Protein AF-A0A6B3UP58-F1 (afdb_monomer_lite)

Sequence (235 aa):
DEAFGLLPDGTLTWRGEAAAKIAGGRMFAPRVRLFGEMGPEPARARGAQRLEAWLAAEAGRRLGALKRLEAALADGGLRGLPRGVAWRLVEAGGVIARREVETDLKALSQTERRALKGLGVRIGAFSVWLPSALKPAARTLAGAFAAVEAPVWHAPHDKLTLLPTPIPSPRALSARGLRAVGGLAVPVEALERLDALLRAAPKQAGGAMLSDQAREELGWSEAEAGAVLRGLGYA

Foldseek 3Di:
DVQWDAFLLQFIGGVNHGFWGFPADAQLQTFIGGPDDDDDPVVVVVVRVVNRNVSNVLSCVQVVLLVLLVVCLVVVVDDDLLSVVSVVCSVLPFKDFCVVSVVSVVPDDPVSVVSCVVSQWDDADTMIGRVSCQDPSNLSSLSNNLCSQVVPDDDDQLDKDFADVVGGDSSSLVSNQFDDFLRITHRPVLVRLQVVQLVVADDDDPGRDRDPVNCVVSVHDPVRVVSRCVRSVHD

pLDDT: mean 91.69, std 7.99, range [46.38, 98.25]

Secondary structure (DSSP, 8-state):
-TTEEE-TTSEEEETTEEEEEEEEEETTEEEEEES---S-HHHHHHHHHHHHHHHHHHHHHHTHHHHHHHHHHHTT-S-HHHHHHHHHHHHTTSEEEGGGGHHHHHH--HHHHHHHHHTT-EE-SSEEE-GGGGSHHHHHHHHHHHHHH-TT----SSS-EEPPSSPPPHHHHHTTTEEEETTEEEEHHHHHHHHHHHHHS--BTTB-PPPHHHHHHHT--HHHHHHHHHHHT--

Structure (mmCIF, N/CA/C/O backbone):
data_AF-A0A6B3UP58-F1
#
_entry.id   AF-A0A6B3UP58-F1
#
loop_
_atom_site.group_PDB
_atom_site.id
_atom_site.type_symbol
_atom_site.label_atom_id
_atom_site.label_alt_id
_atom_site.label_comp_id
_atom_site.label_asym_id
_atom_site.label_entity_id
_atom_site.label_seq_id
_atom_site.pdbx_PDB_ins_code
_atom_site.Cartn_x
_atom_site.Cartn_y
_atom_site.Cartn_z
_atom_site.occupancy
_atom_site.B_iso_or_equiv
_atom_site.auth_seq_id
_atom_site.auth_comp_id
_atom_site.auth_asym_id
_atom_site.auth_atom_id
_atom_site.pdbx_PDB_model_num
ATOM 1 N N . ASP A 1 1 ? 0.788 2.394 -25.260 1.00 65.75 1 ASP A N 1
ATOM 2 C CA . ASP A 1 1 ? 1.619 1.356 -25.887 1.00 65.75 1 ASP A CA 1
ATOM 3 C C . ASP A 1 1 ? 1.153 0.024 -25.322 1.00 65.75 1 ASP A C 1
ATOM 5 O O . ASP A 1 1 ? 1.470 -0.292 -24.181 1.00 65.75 1 ASP A O 1
ATOM 9 N N . GLU A 1 2 ? 0.270 -0.656 -26.054 1.00 78.88 2 GLU A N 1
ATOM 10 C CA . GLU A 1 2 ? -0.347 -1.932 -25.647 1.00 78.88 2 GLU A CA 1
ATOM 11 C C . GLU A 1 2 ? 0.632 -3.109 -25.752 1.00 78.88 2 GLU A C 1
ATOM 13 O O . GLU A 1 2 ? 0.347 -4.203 -25.281 1.00 78.88 2 GLU A O 1
ATOM 18 N N . ALA A 1 3 ? 1.813 -2.885 -26.338 1.00 90.62 3 ALA A N 1
ATOM 19 C CA . ALA A 1 3 ? 2.836 -3.910 -26.459 1.00 90.62 3 ALA A CA 1
ATOM 20 C C . ALA A 1 3 ? 3.537 -4.217 -25.128 1.00 90.62 3 ALA A C 1
ATOM 22 O O . ALA A 1 3 ? 4.180 -5.257 -25.023 1.00 90.62 3 ALA A O 1
ATOM 23 N N . PHE A 1 4 ? 3.470 -3.329 -24.133 1.00 95.44 4 PHE A N 1
ATOM 24 C CA . PHE A 1 4 ? 4.129 -3.543 -22.847 1.00 95.44 4 PHE A CA 1
ATOM 25 C C . PHE A 1 4 ? 3.193 -4.177 -21.820 1.00 95.44 4 PHE A C 1
ATOM 27 O O . PHE A 1 4 ? 2.021 -3.818 -21.718 1.00 95.44 4 PHE A O 1
ATOM 34 N N . GLY A 1 5 ? 3.742 -5.089 -21.022 1.00 95.38 5 GLY A N 1
ATOM 35 C CA . GLY A 1 5 ? 3.044 -5.747 -19.924 1.00 95.38 5 GLY A CA 1
ATOM 36 C C . GLY A 1 5 ? 3.902 -5.817 -18.667 1.00 95.38 5 GLY A C 1
ATOM 37 O O . GLY A 1 5 ? 5.111 -5.584 -18.701 1.00 95.38 5 GLY A O 1
ATOM 38 N N . LEU A 1 6 ? 3.254 -6.118 -17.543 1.00 94.94 6 LEU A N 1
ATOM 39 C CA . LEU A 1 6 ? 3.894 -6.304 -16.245 1.00 94.94 6 LEU A CA 1
ATOM 40 C C . LEU A 1 6 ? 3.321 -7.550 -15.579 1.00 94.94 6 LEU A C 1
ATOM 42 O O . LEU A 1 6 ? 2.107 -7.655 -15.392 1.00 94.94 6 LEU A O 1
ATOM 46 N N . LEU A 1 7 ? 4.209 -8.455 -15.193 1.00 93.12 7 LEU A N 1
ATOM 47 C CA . LEU A 1 7 ? 3.883 -9.662 -14.452 1.00 93.12 7 LEU A CA 1
ATOM 48 C C . LEU A 1 7 ? 3.974 -9.419 -12.933 1.00 93.12 7 LEU A C 1
ATOM 50 O O . LEU A 1 7 ? 4.694 -8.516 -12.491 1.00 93.12 7 LEU A O 1
ATOM 54 N N . PRO A 1 8 ? 3.272 -10.222 -12.107 1.00 89.25 8 PRO A N 1
ATOM 55 C CA . PRO A 1 8 ? 3.253 -10.049 -10.650 1.00 89.25 8 PRO A CA 1
ATOM 56 C C . PRO A 1 8 ? 4.620 -10.150 -9.957 1.00 89.25 8 PRO A C 1
ATOM 58 O O . PRO A 1 8 ? 4.776 -9.641 -8.851 1.00 89.25 8 PRO A O 1
ATOM 61 N N . ASP A 1 9 ? 5.607 -10.791 -10.584 1.00 89.25 9 ASP A N 1
ATOM 62 C CA . ASP A 1 9 ? 6.966 -10.967 -10.055 1.00 89.25 9 ASP A CA 1
ATOM 63 C C . ASP A 1 9 ? 7.909 -9.785 -10.374 1.00 89.25 9 ASP A C 1
ATOM 65 O O . ASP A 1 9 ? 9.111 -9.850 -10.096 1.00 89.25 9 ASP A O 1
ATOM 69 N N . GLY A 1 10 ? 7.386 -8.726 -11.003 1.00 92.94 10 GLY A N 1
ATOM 70 C CA . GLY A 1 10 ? 8.161 -7.564 -11.435 1.00 92.94 10 GLY A CA 1
ATOM 71 C C . GLY A 1 10 ? 8.799 -7.702 -12.819 1.00 92.94 10 GLY A C 1
ATOM 72 O O . GLY A 1 10 ? 9.596 -6.844 -13.200 1.00 92.94 10 GLY A O 1
ATOM 73 N N . THR A 1 11 ? 8.484 -8.749 -13.582 1.00 95.25 11 THR A N 1
ATOM 74 C CA . THR A 1 11 ? 8.955 -8.893 -14.965 1.00 95.25 11 THR A CA 1
ATOM 75 C C . THR A 1 11 ? 8.144 -8.012 -15.917 1.00 95.25 11 THR A C 1
ATOM 77 O O . THR A 1 11 ? 6.915 -8.061 -15.929 1.00 95.25 11 THR A O 1
ATOM 80 N N . LEU A 1 12 ? 8.829 -7.210 -16.735 1.00 96.75 12 LEU A N 1
ATOM 81 C CA . LEU A 1 12 ? 8.231 -6.440 -17.822 1.00 96.75 12 LEU A CA 1
ATOM 82 C C . LEU A 1 12 ? 8.324 -7.216 -19.133 1.00 96.75 12 LEU A C 1
ATOM 84 O O . LEU A 1 12 ? 9.385 -7.744 -19.481 1.00 96.75 12 LEU A O 1
ATOM 88 N N . THR A 1 13 ? 7.229 -7.223 -19.884 1.00 97.19 13 THR A N 1
ATOM 89 C CA . THR A 1 13 ? 7.138 -7.892 -21.182 1.00 97.19 13 THR A CA 1
ATOM 90 C C . THR A 1 13 ? 7.012 -6.889 -22.318 1.00 97.19 13 THR A C 1
ATOM 92 O O . THR A 1 13 ? 6.398 -5.835 -22.152 1.00 97.19 13 THR A O 1
ATOM 95 N N . TRP A 1 14 ? 7.523 -7.236 -23.495 1.00 95.69 14 TRP A N 1
ATOM 96 C CA . TRP A 1 14 ? 7.283 -6.529 -24.747 1.00 95.69 14 TRP A CA 1
ATOM 97 C C . TRP A 1 14 ? 6.759 -7.515 -25.791 1.00 95.69 14 TRP A C 1
ATOM 99 O O . TRP A 1 14 ? 7.416 -8.501 -26.100 1.00 95.69 14 TRP A O 1
ATOM 109 N N . ARG A 1 15 ? 5.556 -7.260 -26.315 1.00 95.06 15 ARG A N 1
ATOM 110 C CA . ARG A 1 15 ? 4.818 -8.158 -27.221 1.00 95.06 15 ARG A CA 1
ATOM 111 C C . ARG A 1 15 ? 4.668 -9.581 -26.661 1.00 95.06 15 ARG A C 1
ATOM 113 O O . ARG A 1 15 ? 4.752 -10.549 -27.401 1.00 95.06 15 ARG A O 1
ATOM 120 N N . GLY A 1 16 ? 4.457 -9.686 -25.349 1.00 94.38 16 GLY A N 1
ATOM 121 C CA . GLY A 1 16 ? 4.329 -10.960 -24.631 1.00 94.38 16 GLY A CA 1
ATOM 122 C C . GLY A 1 16 ? 5.654 -11.580 -24.178 1.00 94.38 16 GLY A C 1
ATOM 123 O O . GLY A 1 16 ? 5.645 -12.383 -23.253 1.00 94.38 16 GLY A O 1
ATOM 124 N N . GLU A 1 17 ? 6.788 -11.152 -24.733 1.00 95.38 17 GLU A N 1
ATOM 125 C CA . GLU A 1 17 ? 8.102 -11.705 -24.399 1.00 95.38 17 GLU A CA 1
ATOM 126 C C . GLU A 1 17 ? 8.751 -10.979 -23.223 1.00 95.38 17 GLU A C 1
ATOM 128 O O . GLU A 1 17 ? 8.673 -9.753 -23.109 1.00 95.38 17 GLU A O 1
ATOM 133 N N . ALA A 1 18 ? 9.427 -11.724 -22.350 1.00 96.56 18 ALA A N 1
ATOM 134 C CA . ALA A 1 18 ? 10.151 -11.167 -21.214 1.00 96.56 18 ALA A CA 1
ATOM 135 C C . ALA A 1 18 ? 11.284 -10.243 -21.700 1.00 96.56 18 ALA A C 1
ATOM 137 O O . ALA A 1 18 ? 12.209 -10.684 -22.378 1.00 96.56 18 ALA A O 1
ATOM 138 N N . ALA A 1 19 ? 11.232 -8.959 -21.335 1.00 96.19 19 ALA A N 1
ATOM 139 C CA . ALA A 1 19 ? 12.164 -7.942 -21.834 1.00 96.19 19 ALA A CA 1
ATOM 140 C C . ALA A 1 19 ? 13.056 -7.345 -20.736 1.00 96.19 19 ALA A C 1
ATOM 142 O O . ALA A 1 19 ? 14.206 -6.983 -20.991 1.00 96.19 19 ALA A O 1
ATOM 143 N N . ALA A 1 20 ? 12.538 -7.221 -19.513 1.00 96.75 20 ALA A N 1
ATOM 144 C CA . ALA A 1 20 ? 13.271 -6.668 -18.379 1.00 96.75 20 ALA A CA 1
ATOM 145 C C . ALA A 1 20 ? 12.684 -7.122 -17.043 1.00 96.75 20 ALA A C 1
ATOM 147 O O . ALA A 1 20 ? 11.570 -7.635 -16.981 1.00 96.75 20 ALA A O 1
ATOM 148 N N . LYS A 1 21 ? 13.392 -6.830 -15.953 1.00 95.88 21 LYS A N 1
ATOM 149 C CA . LYS A 1 21 ? 12.870 -6.927 -14.587 1.00 95.88 21 LYS A CA 1
ATOM 150 C C . LYS A 1 21 ? 12.990 -5.589 -13.872 1.00 95.88 21 LYS A C 1
ATOM 152 O O . LYS A 1 21 ? 13.954 -4.856 -14.100 1.00 95.88 21 LYS A O 1
ATOM 157 N N . ILE A 1 22 ? 12.042 -5.274 -12.991 1.00 95.56 22 ILE A N 1
ATOM 158 C CA . ILE A 1 22 ? 12.187 -4.143 -12.069 1.00 95.56 22 ILE A CA 1
ATOM 159 C C . ILE A 1 22 ? 13.459 -4.364 -11.240 1.00 95.56 22 ILE A C 1
ATOM 161 O O . ILE A 1 22 ? 13.652 -5.418 -10.638 1.00 95.56 22 ILE A O 1
ATOM 165 N N . ALA A 1 23 ? 14.334 -3.363 -11.236 1.00 93.31 23 ALA A N 1
ATOM 166 C CA . ALA A 1 23 ? 15.609 -3.370 -10.523 1.00 93.31 23 ALA A CA 1
ATOM 167 C C . ALA A 1 23 ? 15.599 -2.455 -9.285 1.00 93.31 23 ALA A C 1
ATOM 169 O O . ALA A 1 23 ? 16.592 -2.378 -8.569 1.00 93.31 23 ALA A O 1
ATOM 170 N N . GLY A 1 24 ? 14.491 -1.749 -9.042 1.00 89.38 24 GLY A N 1
ATOM 171 C CA . GLY A 1 24 ? 14.297 -0.861 -7.899 1.00 89.38 24 GLY A CA 1
ATOM 172 C C . GLY A 1 24 ? 13.753 0.504 -8.314 1.00 89.38 24 GLY A C 1
ATOM 173 O O . GLY A 1 24 ? 13.012 0.631 -9.291 1.00 89.38 24 GLY A O 1
ATOM 174 N N . GLY A 1 25 ? 14.134 1.539 -7.566 1.00 88.44 25 GLY A N 1
ATOM 175 C CA . GLY A 1 25 ? 13.619 2.898 -7.741 1.00 88.44 25 GLY A CA 1
ATOM 176 C C . GLY A 1 25 ? 12.296 3.145 -7.010 1.00 88.44 25 GLY A C 1
ATOM 177 O O . GLY A 1 25 ? 11.780 2.295 -6.283 1.00 88.44 25 GLY A O 1
ATOM 178 N N . ARG A 1 26 ? 11.746 4.351 -7.177 1.00 87.81 26 ARG A N 1
ATOM 179 C CA . ARG A 1 26 ? 10.437 4.717 -6.605 1.00 87.81 26 ARG A CA 1
ATOM 180 C C . ARG A 1 26 ? 9.324 4.299 -7.561 1.00 87.81 26 ARG A C 1
ATOM 182 O O . ARG A 1 26 ? 9.556 4.202 -8.758 1.00 87.81 26 ARG A O 1
ATOM 189 N N . MET A 1 27 ? 8.098 4.135 -7.063 1.00 89.06 27 MET A N 1
ATOM 190 C CA . MET A 1 27 ? 6.963 3.704 -7.898 1.00 89.06 27 MET A CA 1
ATOM 191 C C . MET A 1 27 ? 6.737 4.620 -9.115 1.00 89.06 27 MET A C 1
ATOM 193 O O . MET A 1 27 ? 6.423 4.138 -10.197 1.00 89.06 27 MET A O 1
ATOM 197 N N . PHE A 1 28 ? 6.960 5.930 -8.962 1.00 93.56 28 PHE A N 1
ATOM 198 C CA . PHE A 1 28 ? 6.826 6.922 -10.042 1.00 93.56 28 PHE A CA 1
ATOM 199 C C . PHE A 1 28 ? 8.149 7.299 -10.726 1.00 93.56 28 PHE A C 1
ATOM 201 O O . PHE A 1 28 ? 8.155 8.120 -11.637 1.00 93.56 28 PHE A O 1
ATOM 208 N N . ALA A 1 29 ? 9.262 6.711 -10.290 1.00 94.06 29 ALA A N 1
ATOM 209 C CA . ALA A 1 29 ? 10.579 6.843 -10.907 1.00 94.06 29 ALA A CA 1
ATOM 210 C C . ALA A 1 29 ? 11.293 5.479 -10.837 1.00 94.06 29 ALA A C 1
ATOM 212 O O . ALA A 1 29 ? 12.259 5.325 -10.075 1.00 94.06 29 ALA A O 1
ATOM 213 N N . PRO A 1 30 ? 10.749 4.464 -11.533 1.00 95.50 30 PRO A N 1
ATOM 214 C CA . PRO A 1 30 ? 11.243 3.102 -11.445 1.00 95.50 30 PRO A CA 1
ATOM 215 C C . PRO A 1 30 ? 12.562 2.951 -12.195 1.00 95.50 30 PRO A C 1
ATOM 217 O O . PRO A 1 30 ? 12.883 3.737 -13.085 1.00 95.50 30 PRO A O 1
ATOM 220 N N . ARG A 1 31 ? 13.305 1.903 -11.851 1.00 96.25 31 ARG A N 1
ATOM 221 C CA . ARG A 1 31 ? 14.474 1.453 -12.602 1.00 96.25 31 ARG A CA 1
ATOM 222 C C . ARG A 1 31 ? 14.279 0.022 -13.056 1.00 96.25 31 ARG A C 1
ATOM 224 O O . ARG A 1 31 ? 13.747 -0.800 -12.305 1.00 96.25 31 ARG A O 1
ATOM 231 N N . VAL A 1 32 ? 14.723 -0.282 -14.270 1.00 96.44 32 VAL A N 1
ATOM 232 C CA . VAL A 1 32 ? 14.619 -1.631 -14.841 1.00 96.44 32 VAL A CA 1
ATOM 233 C C . VAL A 1 32 ? 15.983 -2.150 -15.272 1.00 96.44 32 VAL A C 1
ATOM 235 O O . VAL A 1 32 ? 16.871 -1.393 -15.651 1.00 96.44 32 VAL A O 1
ATOM 238 N N . ARG A 1 33 ? 16.136 -3.471 -15.241 1.00 95.44 33 ARG A N 1
ATOM 239 C CA . ARG A 1 33 ? 17.278 -4.184 -15.807 1.00 95.44 33 ARG A CA 1
ATOM 240 C C . ARG A 1 33 ? 16.786 -5.010 -16.986 1.00 95.44 33 ARG A C 1
ATOM 242 O O . ARG A 1 33 ? 15.972 -5.912 -16.793 1.00 95.44 33 ARG A O 1
ATOM 249 N N . LEU A 1 34 ? 17.255 -4.679 -18.188 1.00 96.38 34 LEU A N 1
ATOM 250 C CA . LEU A 1 34 ? 16.956 -5.445 -19.399 1.00 96.38 34 LEU A CA 1
ATOM 251 C C . LEU A 1 34 ? 17.477 -6.878 -19.271 1.00 96.38 34 LEU A C 1
ATOM 253 O O . LEU A 1 34 ? 18.498 -7.122 -18.626 1.00 96.38 34 LEU A O 1
ATOM 257 N N . PHE A 1 35 ? 16.785 -7.816 -19.907 1.00 94.88 35 PHE A N 1
ATOM 258 C CA . PHE A 1 35 ? 17.324 -9.152 -20.113 1.00 94.88 35 PHE A CA 1
ATOM 259 C C . PHE A 1 35 ? 18.249 -9.166 -21.331 1.00 94.88 35 PHE A C 1
ATOM 261 O O . PHE A 1 35 ? 17.971 -8.528 -22.346 1.00 94.88 35 PHE A O 1
ATOM 268 N N . GLY A 1 36 ? 19.347 -9.914 -21.221 1.00 87.94 36 GLY A N 1
ATOM 269 C CA . GLY A 1 36 ? 20.364 -10.019 -22.262 1.00 87.94 36 GLY A CA 1
ATOM 270 C C . GLY A 1 36 ? 21.339 -8.835 -22.316 1.00 87.94 36 GLY A C 1
ATOM 271 O O . GLY A 1 36 ? 21.024 -7.695 -21.966 1.00 87.94 36 GLY A O 1
ATOM 272 N N . GLU A 1 37 ? 22.548 -9.126 -22.794 1.00 85.00 37 GLU A N 1
ATOM 273 C CA . GLU A 1 37 ? 23.649 -8.158 -22.928 1.00 85.00 37 GLU A CA 1
ATOM 274 C C . GLU A 1 37 ? 23.966 -7.798 -24.389 1.00 85.00 37 GLU A C 1
ATOM 276 O O . GLU A 1 37 ? 24.822 -6.961 -24.655 1.00 85.00 37 GLU A O 1
ATOM 281 N N . MET A 1 38 ? 23.268 -8.412 -25.350 1.00 82.56 38 MET A N 1
ATOM 282 C CA . MET A 1 38 ? 23.538 -8.230 -26.776 1.00 82.56 38 MET A CA 1
ATOM 283 C C . MET A 1 38 ? 23.022 -6.886 -27.310 1.00 82.56 38 MET A C 1
ATOM 285 O O . MET A 1 38 ? 21.960 -6.399 -26.917 1.00 82.56 38 MET A O 1
ATOM 289 N N . GLY A 1 39 ? 23.752 -6.335 -28.283 1.00 85.81 39 GLY A N 1
ATOM 290 C CA . GLY A 1 39 ? 23.378 -5.144 -29.047 1.00 85.81 39 GLY A CA 1
ATOM 291 C C . GLY A 1 39 ? 24.099 -3.858 -28.611 1.00 85.81 39 GLY A C 1
ATOM 292 O O . GLY A 1 39 ? 24.694 -3.811 -27.536 1.00 85.81 39 GLY A O 1
ATOM 293 N N . PRO A 1 40 ? 24.058 -2.793 -29.438 1.00 92.88 40 PRO A N 1
ATOM 294 C CA . PRO A 1 40 ? 24.733 -1.534 -29.132 1.00 92.88 40 PRO A CA 1
ATOM 295 C C . PRO A 1 40 ? 24.188 -0.882 -27.858 1.00 92.88 40 PRO A C 1
ATOM 297 O O . PRO A 1 40 ? 22.971 -0.740 -27.696 1.00 92.88 40 PRO A O 1
ATOM 300 N N . GLU A 1 41 ? 25.079 -0.399 -26.994 1.00 92.81 41 GLU A N 1
ATOM 301 C CA . GLU A 1 41 ? 24.726 0.247 -25.723 1.00 92.81 41 GLU A CA 1
ATOM 302 C C . GLU A 1 41 ? 23.688 1.382 -25.867 1.00 92.81 41 GLU A C 1
ATOM 304 O O . GLU A 1 41 ? 22.702 1.373 -25.123 1.00 92.81 41 GLU A O 1
ATOM 309 N N . PRO A 1 42 ? 23.764 2.284 -26.872 1.00 94.31 42 PRO A N 1
ATOM 310 C CA . PRO A 1 42 ? 22.745 3.321 -27.047 1.00 94.31 42 PRO A CA 1
ATOM 311 C C . PRO A 1 42 ? 21.345 2.766 -27.338 1.00 94.31 42 PRO A C 1
ATOM 313 O O . PRO A 1 42 ? 20.342 3.367 -26.954 1.00 94.31 42 PRO A O 1
ATOM 316 N N . ALA A 1 43 ? 21.246 1.627 -28.031 1.00 92.88 43 ALA A N 1
ATOM 317 C CA . ALA A 1 43 ? 19.963 0.991 -28.315 1.00 92.88 43 ALA A CA 1
ATOM 318 C C . ALA A 1 43 ? 19.370 0.357 -27.050 1.00 92.88 43 ALA A C 1
ATOM 320 O O . ALA A 1 43 ? 18.176 0.519 -26.788 1.00 92.88 43 ALA A O 1
ATOM 321 N N . ARG A 1 44 ? 20.214 -0.288 -26.234 1.00 94.06 44 ARG A N 1
ATOM 322 C CA . ARG A 1 44 ? 19.821 -0.851 -24.936 1.00 94.06 44 ARG A CA 1
ATOM 323 C C . ARG A 1 44 ? 19.340 0.241 -23.980 1.00 94.06 44 ARG A C 1
ATOM 325 O O . ARG A 1 44 ? 18.246 0.128 -23.433 1.00 94.06 44 ARG A O 1
ATOM 332 N N . ALA A 1 45 ? 20.080 1.344 -23.859 1.00 94.00 45 ALA A N 1
ATOM 333 C CA . ALA A 1 45 ? 19.691 2.475 -23.017 1.00 94.00 45 ALA A CA 1
ATOM 334 C C . ALA A 1 45 ? 18.309 3.038 -23.399 1.00 94.00 45 ALA A C 1
ATOM 336 O O . ALA A 1 45 ? 17.459 3.243 -22.532 1.00 94.00 45 ALA A O 1
ATOM 337 N N . ARG A 1 46 ? 18.031 3.202 -24.703 1.00 94.50 46 ARG A N 1
ATOM 338 C CA . ARG A 1 46 ? 16.701 3.620 -25.186 1.00 94.50 46 ARG A CA 1
ATOM 339 C C . ARG A 1 46 ? 15.603 2.611 -24.844 1.00 94.50 46 ARG A C 1
ATOM 341 O O . ARG A 1 46 ? 14.493 3.015 -24.506 1.00 94.50 46 ARG A O 1
ATOM 348 N N . GLY A 1 47 ? 15.889 1.312 -24.934 1.00 94.62 47 GLY A N 1
ATOM 349 C CA . GLY A 1 47 ? 14.952 0.252 -24.549 1.00 94.62 47 GLY A CA 1
ATOM 350 C C . GLY A 1 47 ? 14.572 0.322 -23.069 1.00 94.62 47 GLY A C 1
ATOM 351 O O . GLY A 1 47 ? 13.385 0.341 -22.740 1.00 94.62 47 GLY A O 1
ATOM 352 N N . ALA A 1 48 ? 15.570 0.446 -22.189 1.00 95.69 48 ALA A N 1
ATOM 353 C CA . ALA A 1 48 ? 15.357 0.600 -20.751 1.00 95.69 48 ALA A CA 1
ATOM 354 C C . ALA A 1 48 ? 14.541 1.863 -20.429 1.00 95.69 48 ALA A C 1
ATOM 356 O O . ALA A 1 48 ? 13.524 1.772 -19.747 1.00 95.69 48 ALA A O 1
ATOM 357 N N . GLN A 1 49 ? 14.904 3.016 -21.005 1.00 96.56 49 GLN A N 1
ATOM 358 C CA . GLN A 1 49 ? 14.178 4.275 -20.796 1.00 96.56 49 GLN A CA 1
ATOM 359 C C . GLN A 1 49 ? 12.705 4.192 -21.213 1.00 96.56 49 GLN A C 1
ATOM 361 O O . GLN A 1 49 ? 11.836 4.725 -20.526 1.00 96.56 49 GLN A O 1
ATOM 366 N N . ARG A 1 50 ? 12.394 3.506 -22.322 1.00 96.75 50 ARG A N 1
ATOM 367 C CA . ARG A 1 50 ? 11.001 3.304 -22.757 1.00 96.75 50 ARG A CA 1
ATOM 368 C C . ARG A 1 50 ? 10.204 2.468 -21.759 1.00 96.75 50 ARG A C 1
ATOM 370 O O . ARG A 1 50 ? 9.062 2.814 -21.465 1.00 96.75 50 ARG A O 1
ATOM 377 N N . LEU A 1 51 ? 10.800 1.397 -21.239 1.00 97.06 51 LEU A N 1
ATOM 378 C CA . LEU A 1 51 ? 10.179 0.539 -20.229 1.00 97.06 51 LEU A CA 1
ATOM 379 C C . LEU A 1 51 ? 9.974 1.281 -18.902 1.00 97.06 51 LEU A C 1
ATOM 381 O O . LEU A 1 51 ? 8.896 1.194 -18.316 1.00 97.06 51 LEU A O 1
ATOM 385 N N . GLU A 1 52 ? 10.961 2.060 -18.459 1.00 97.62 52 GLU A N 1
ATOM 386 C CA . GLU A 1 52 ? 10.864 2.899 -17.258 1.00 97.62 52 GLU A CA 1
ATOM 387 C C . GLU A 1 52 ? 9.773 3.963 -17.399 1.00 97.62 52 GLU A C 1
ATOM 389 O O . GLU A 1 52 ? 8.937 4.112 -16.506 1.00 97.62 52 GLU A O 1
ATOM 394 N N . ALA A 1 53 ? 9.726 4.661 -18.538 1.00 97.19 53 ALA A N 1
ATOM 395 C CA . ALA A 1 53 ? 8.700 5.659 -18.824 1.00 97.19 53 ALA A CA 1
ATOM 396 C C . ALA A 1 53 ? 7.296 5.038 -18.865 1.00 97.19 53 ALA A C 1
ATOM 398 O O . ALA A 1 53 ? 6.349 5.599 -18.306 1.00 97.19 53 ALA A O 1
ATOM 399 N N . TRP A 1 54 ? 7.154 3.863 -19.485 1.00 97.44 54 TRP A N 1
ATOM 400 C CA . TRP A 1 54 ? 5.890 3.132 -19.496 1.00 97.44 54 TRP A CA 1
ATOM 401 C C . TRP A 1 54 ? 5.458 2.723 -18.083 1.00 97.44 54 TRP A C 1
ATOM 403 O O . TRP A 1 54 ? 4.313 2.977 -17.701 1.00 97.44 54 TRP A O 1
ATOM 413 N N . LEU A 1 55 ? 6.370 2.164 -17.281 1.00 96.88 55 LEU A N 1
ATOM 414 C CA . LEU A 1 55 ? 6.079 1.723 -15.917 1.00 96.88 55 LEU A CA 1
ATOM 415 C C . LEU A 1 55 ? 5.716 2.906 -15.004 1.00 96.88 55 LEU A C 1
ATOM 417 O O . LEU A 1 55 ? 4.759 2.818 -14.235 1.00 96.88 55 LEU A O 1
ATOM 421 N N . ALA A 1 56 ? 6.407 4.042 -15.137 1.00 96.81 56 ALA A N 1
ATOM 422 C CA . ALA A 1 56 ? 6.073 5.275 -14.425 1.00 96.81 56 ALA A CA 1
ATOM 423 C C . ALA A 1 56 ? 4.680 5.806 -14.810 1.00 96.81 56 ALA A C 1
ATOM 425 O O . ALA A 1 56 ? 3.918 6.270 -13.954 1.00 96.81 56 ALA A O 1
ATOM 426 N N . ALA A 1 57 ? 4.315 5.721 -16.093 1.00 96.06 57 ALA A N 1
ATOM 427 C CA . ALA A 1 57 ? 2.989 6.103 -16.567 1.00 96.06 57 ALA A CA 1
ATOM 428 C C . ALA A 1 57 ? 1.898 5.163 -16.024 1.00 96.06 57 ALA A C 1
ATOM 430 O O . ALA A 1 57 ? 0.836 5.636 -15.610 1.00 96.06 57 ALA A O 1
ATOM 431 N N . GLU A 1 58 ? 2.160 3.854 -15.969 1.00 95.88 58 GLU A N 1
ATOM 432 C CA . GLU A 1 58 ? 1.251 2.875 -15.365 1.00 95.88 58 GLU A CA 1
ATOM 433 C C . GLU A 1 58 ? 1.059 3.137 -13.867 1.00 95.88 58 GLU A C 1
ATOM 435 O O . GLU A 1 58 ? -0.074 3.151 -13.381 1.00 95.88 58 GLU A O 1
ATOM 440 N N . ALA A 1 59 ? 2.140 3.455 -13.149 1.00 95.31 59 ALA A N 1
ATOM 441 C CA . ALA A 1 59 ? 2.074 3.894 -11.759 1.00 95.31 59 ALA A CA 1
ATOM 442 C C . ALA A 1 59 ? 1.229 5.146 -11.584 1.00 95.31 59 ALA A C 1
ATOM 444 O O . ALA A 1 59 ? 0.338 5.167 -10.736 1.00 95.31 59 ALA A O 1
ATOM 445 N N . GLY A 1 60 ? 1.420 6.157 -12.430 1.00 95.31 60 GLY A N 1
ATOM 446 C CA . GLY A 1 60 ? 0.597 7.361 -12.395 1.00 95.31 60 GLY A CA 1
ATOM 447 C C . GLY A 1 60 ? -0.898 7.087 -12.586 1.00 95.31 60 GLY A C 1
ATOM 448 O O . GLY A 1 60 ? -1.712 7.715 -11.910 1.00 95.31 60 GLY A O 1
ATOM 449 N N . ARG A 1 61 ? -1.260 6.136 -13.458 1.00 94.62 61 ARG A N 1
ATOM 450 C CA . ARG A 1 61 ? -2.657 5.742 -13.698 1.00 94.62 61 ARG A CA 1
ATOM 451 C C . ARG A 1 61 ? -3.247 4.952 -12.531 1.00 94.62 61 ARG A C 1
ATOM 453 O O . ARG A 1 61 ? -4.324 5.289 -12.044 1.00 94.62 61 ARG A O 1
ATOM 460 N N . ARG A 1 62 ? -2.557 3.902 -12.075 1.00 95.06 62 ARG A N 1
ATOM 461 C CA . ARG A 1 62 ? -3.102 2.951 -11.088 1.00 95.06 62 ARG A CA 1
ATOM 462 C C . ARG A 1 62 ? -2.984 3.435 -9.646 1.00 95.06 62 ARG A C 1
ATOM 464 O O . ARG A 1 62 ? -3.831 3.103 -8.824 1.00 95.06 62 ARG A O 1
ATOM 471 N N . LEU A 1 63 ? -1.979 4.255 -9.341 1.00 94.69 63 LEU A N 1
ATOM 472 C CA . LEU A 1 63 ? -1.685 4.770 -7.998 1.00 94.69 63 LEU A CA 1
ATOM 473 C C . LEU A 1 63 ? -1.980 6.274 -7.890 1.00 94.69 63 LEU A C 1
ATOM 475 O O . LEU A 1 63 ? -1.296 7.011 -7.183 1.00 94.69 63 LEU A O 1
ATOM 479 N N . GLY A 1 64 ? -3.025 6.747 -8.576 1.00 94.44 64 GLY A N 1
ATOM 480 C CA . GLY A 1 64 ? -3.305 8.178 -8.726 1.00 94.44 64 GLY A CA 1
ATOM 481 C C . GLY A 1 64 ? -3.456 8.955 -7.410 1.00 94.44 64 GLY A C 1
ATOM 482 O O . GLY A 1 64 ? -3.018 10.098 -7.324 1.00 94.44 64 GLY A O 1
ATOM 483 N N . ALA A 1 65 ? -4.035 8.366 -6.356 1.00 94.31 65 ALA A N 1
ATOM 484 C CA . ALA A 1 65 ? -4.122 9.046 -5.056 1.00 94.31 65 ALA A CA 1
ATOM 485 C C . ALA A 1 65 ? -2.757 9.182 -4.369 1.00 94.31 65 ALA A C 1
ATOM 487 O O . ALA A 1 65 ? -2.471 10.233 -3.805 1.00 94.31 65 ALA A O 1
ATOM 488 N N . LEU A 1 66 ? -1.901 8.162 -4.478 1.00 94.69 66 LEU A N 1
ATOM 489 C CA . LEU A 1 66 ? -0.533 8.217 -3.965 1.00 94.69 66 LEU A CA 1
ATOM 490 C C . LEU A 1 66 ? 0.274 9.283 -4.720 1.00 94.69 66 LEU A C 1
ATOM 492 O O . LEU A 1 66 ? 0.931 10.105 -4.092 1.00 94.69 66 LEU A O 1
ATOM 496 N N . LYS A 1 67 ? 0.118 9.362 -6.050 1.00 95.19 67 LYS A N 1
ATOM 497 C CA . LYS A 1 67 ? 0.738 10.410 -6.878 1.00 95.19 67 LYS A CA 1
ATOM 498 C C . LYS A 1 67 ? 0.274 11.817 -6.491 1.00 95.19 67 LYS A C 1
ATOM 500 O O . LYS A 1 67 ? 1.088 12.728 -6.399 1.00 95.19 67 LYS A O 1
ATOM 505 N N . ARG A 1 68 ? -1.029 12.008 -6.250 1.00 95.38 68 ARG A N 1
ATOM 506 C CA . ARG A 1 68 ? -1.569 13.296 -5.772 1.00 95.38 68 ARG A CA 1
ATOM 507 C C . ARG A 1 68 ? -1.020 13.669 -4.398 1.00 95.38 68 ARG A C 1
ATOM 509 O O . ARG A 1 68 ? -0.762 14.843 -4.155 1.00 95.38 68 ARG A O 1
ATOM 516 N N . LEU A 1 69 ? -0.842 12.687 -3.516 1.00 95.44 69 LEU A N 1
ATOM 517 C CA . LEU A 1 69 ? -0.263 12.903 -2.196 1.00 95.44 69 LEU A CA 1
ATOM 518 C C . LEU A 1 69 ? 1.214 13.319 -2.300 1.00 95.44 69 LEU A C 1
ATOM 520 O O . LEU A 1 69 ? 1.599 14.301 -1.674 1.00 95.44 69 LEU A O 1
ATOM 524 N N . GLU A 1 70 ? 2.006 12.649 -3.145 1.00 94.69 70 GLU A N 1
ATOM 525 C CA . GLU A 1 70 ? 3.388 13.051 -3.453 1.00 94.69 70 GLU A CA 1
ATOM 526 C C . GLU A 1 70 ? 3.473 14.467 -4.034 1.00 94.69 70 GLU A C 1
ATOM 528 O O . GLU A 1 70 ? 4.296 15.261 -3.583 1.00 94.69 70 GLU A O 1
ATOM 533 N N . ALA A 1 71 ? 2.598 14.816 -4.980 1.00 95.06 71 ALA A N 1
ATOM 534 C CA . ALA A 1 71 ? 2.555 16.161 -5.555 1.00 95.06 71 ALA A CA 1
ATOM 535 C C . ALA A 1 71 ? 2.226 17.224 -4.492 1.00 95.06 71 ALA A C 1
ATOM 537 O O . ALA A 1 71 ? 2.921 18.228 -4.376 1.00 95.06 71 ALA A O 1
ATOM 538 N N . ALA A 1 72 ? 1.235 16.968 -3.630 1.00 95.75 72 ALA A N 1
ATOM 539 C CA . ALA A 1 72 ? 0.887 17.880 -2.539 1.00 95.75 72 ALA A CA 1
ATOM 540 C C . ALA A 1 72 ? 2.033 18.072 -1.523 1.00 95.75 72 ALA A C 1
ATOM 542 O O . ALA A 1 72 ? 2.145 19.135 -0.904 1.00 95.75 72 ALA A O 1
ATOM 543 N N . LEU A 1 73 ? 2.891 17.059 -1.347 1.00 95.56 73 LEU A N 1
ATOM 544 C CA . LEU A 1 73 ? 4.119 17.169 -0.561 1.00 95.56 73 LEU A CA 1
ATOM 545 C C . LEU A 1 73 ? 5.199 17.979 -1.294 1.00 95.56 73 LEU A C 1
ATOM 547 O O . LEU A 1 73 ? 5.874 18.787 -0.655 1.00 95.56 73 LEU A O 1
ATOM 551 N N . ALA A 1 74 ? 5.378 17.785 -2.599 1.00 93.94 74 ALA A N 1
ATOM 552 C CA . ALA A 1 74 ? 6.378 18.509 -3.382 1.00 93.94 74 ALA A CA 1
ATOM 553 C C . ALA A 1 74 ? 6.055 20.010 -3.484 1.00 93.94 74 ALA A C 1
ATOM 555 O O . ALA A 1 74 ? 6.907 20.841 -3.182 1.00 93.94 74 ALA A O 1
ATOM 556 N N . ASP A 1 75 ? 4.799 20.349 -3.777 1.00 94.62 75 ASP A N 1
ATOM 557 C CA . ASP A 1 75 ? 4.374 21.724 -4.076 1.00 94.62 75 ASP A CA 1
ATOM 558 C C . ASP A 1 75 ? 4.013 22.536 -2.816 1.00 94.62 75 ASP A C 1
ATOM 560 O O . ASP A 1 75 ? 3.523 23.662 -2.887 1.00 94.62 75 ASP A O 1
ATOM 564 N N . GLY A 1 76 ? 4.209 21.961 -1.624 1.00 91.19 76 GLY A N 1
ATOM 565 C CA . GLY A 1 76 ? 3.909 22.626 -0.352 1.00 91.19 76 GLY A CA 1
ATOM 566 C C . GLY A 1 76 ? 2.413 22.821 -0.067 1.00 91.19 76 GLY A C 1
ATOM 567 O O . GLY A 1 76 ? 2.064 23.618 0.811 1.00 91.19 76 GLY A O 1
ATOM 568 N N . GLY A 1 77 ? 1.540 22.089 -0.772 1.00 89.94 77 GLY A N 1
ATOM 569 C CA . GLY A 1 77 ? 0.087 22.068 -0.560 1.00 89.94 77 GLY A CA 1
ATOM 570 C C . GLY A 1 77 ? -0.330 21.432 0.772 1.00 89.94 77 GLY A C 1
ATOM 571 O O . GLY A 1 77 ? -1.411 21.716 1.284 1.00 89.94 77 GLY A O 1
ATOM 572 N N . LEU A 1 78 ? 0.547 20.621 1.373 1.00 94.56 78 LEU A N 1
ATOM 573 C CA . LEU A 1 78 ? 0.462 20.204 2.773 1.00 94.56 78 LEU A CA 1
ATOM 574 C C . LEU A 1 78 ? 1.608 20.809 3.588 1.00 94.56 78 LEU A C 1
ATOM 576 O O . LEU A 1 78 ? 2.785 20.701 3.224 1.00 94.56 78 LEU A O 1
ATOM 580 N N . ARG A 1 79 ? 1.256 21.379 4.743 1.00 92.81 79 ARG A N 1
ATOM 581 C CA . ARG A 1 79 ? 2.179 21.973 5.723 1.00 92.81 79 ARG A CA 1
ATOM 582 C C . ARG A 1 79 ? 1.890 21.412 7.116 1.00 92.81 79 ARG A C 1
ATOM 584 O O . ARG A 1 79 ? 0.815 20.863 7.335 1.00 92.81 79 ARG A O 1
ATOM 591 N N . GLY A 1 80 ? 2.848 21.531 8.034 1.00 95.06 80 GLY A N 1
ATOM 592 C CA . GLY A 1 80 ? 2.682 21.101 9.427 1.00 95.06 80 GLY A CA 1
ATOM 593 C C . GLY A 1 80 ? 2.423 19.598 9.590 1.00 95.06 80 GLY A C 1
ATOM 594 O O . GLY A 1 80 ? 3.000 18.773 8.880 1.00 95.06 80 GLY A O 1
ATOM 595 N N . LEU A 1 81 ? 1.539 19.243 10.524 1.00 95.62 81 LEU A N 1
ATOM 596 C CA . LEU A 1 81 ? 1.242 17.853 10.890 1.00 95.62 81 LEU A CA 1
ATOM 597 C C . LEU A 1 81 ? 0.685 17.003 9.727 1.00 95.62 81 LEU A C 1
ATOM 599 O O . LEU A 1 81 ? 1.192 15.896 9.521 1.00 95.62 81 LEU A O 1
ATOM 603 N N . PRO A 1 82 ? -0.274 17.479 8.899 1.00 97.12 82 PRO A N 1
ATOM 604 C CA . PRO A 1 82 ? -0.732 16.740 7.718 1.00 97.12 82 PRO A CA 1
ATOM 605 C C . PRO A 1 82 ? 0.386 16.329 6.776 1.00 97.12 82 PRO A C 1
ATOM 607 O O . PRO A 1 82 ? 0.349 15.233 6.220 1.00 97.12 82 PRO A O 1
ATOM 610 N N . ARG A 1 83 ? 1.384 17.203 6.599 1.00 97.19 83 ARG A N 1
ATOM 611 C CA . ARG A 1 83 ? 2.546 16.926 5.755 1.00 97.19 83 ARG A CA 1
ATOM 612 C C . ARG A 1 83 ? 3.334 15.738 6.297 1.00 97.19 83 ARG A C 1
ATOM 614 O O . ARG A 1 83 ? 3.677 14.851 5.525 1.00 97.19 83 ARG A O 1
ATOM 621 N N . GLY A 1 84 ? 3.586 15.708 7.606 1.00 96.81 84 GLY A N 1
ATOM 622 C CA . GLY A 1 84 ? 4.293 14.607 8.262 1.00 96.81 84 GLY A CA 1
ATOM 623 C C . GLY A 1 84 ? 3.565 13.272 8.092 1.00 96.81 84 GLY A C 1
ATOM 624 O O . GLY A 1 84 ? 4.168 12.290 7.662 1.00 96.81 84 GLY A O 1
ATOM 625 N N . VAL A 1 85 ? 2.250 13.250 8.337 1.00 97.62 85 VAL A N 1
ATOM 626 C CA . VAL A 1 85 ? 1.420 12.044 8.156 1.00 97.62 85 VAL A CA 1
ATOM 627 C C . VAL A 1 85 ? 1.417 11.585 6.696 1.00 97.62 85 VAL A C 1
ATOM 629 O O . VAL A 1 85 ? 1.616 10.404 6.419 1.00 97.62 85 VAL A O 1
ATOM 632 N N . ALA A 1 86 ? 1.225 12.511 5.754 1.00 97.31 86 ALA A N 1
ATOM 633 C CA . ALA A 1 86 ? 1.232 12.214 4.326 1.00 97.31 86 ALA A CA 1
ATOM 634 C C . ALA A 1 86 ? 2.588 11.678 3.849 1.00 97.31 86 ALA A C 1
ATOM 636 O O . ALA A 1 86 ? 2.618 10.731 3.070 1.00 97.31 86 ALA A O 1
ATOM 637 N N . TRP A 1 87 ? 3.697 12.234 4.342 1.00 96.31 87 TRP A N 1
ATOM 638 C CA . TRP A 1 87 ? 5.039 11.769 4.003 1.00 96.31 87 TRP A CA 1
ATOM 639 C C . TRP A 1 87 ? 5.271 10.326 4.462 1.00 96.31 87 TRP A C 1
ATOM 641 O O . TRP A 1 87 ? 5.641 9.486 3.646 1.00 96.31 87 TRP A O 1
ATOM 651 N N . ARG A 1 88 ? 4.947 9.995 5.723 1.00 95.81 88 ARG A N 1
ATOM 652 C CA . ARG A 1 88 ? 5.061 8.609 6.218 1.00 95.81 88 ARG A CA 1
ATOM 653 C C . ARG A 1 88 ? 4.178 7.649 5.422 1.00 95.81 88 ARG A C 1
ATOM 655 O O . ARG A 1 88 ? 4.589 6.533 5.118 1.00 95.81 88 ARG A O 1
ATOM 662 N N . LEU A 1 89 ? 2.974 8.094 5.058 1.00 95.94 89 LEU A N 1
ATOM 663 C CA . LEU A 1 89 ? 2.046 7.304 4.257 1.00 95.94 89 LEU A CA 1
ATOM 664 C C . LEU A 1 89 ? 2.586 7.022 2.848 1.00 95.94 89 LEU A C 1
ATOM 666 O O . LEU A 1 89 ? 2.431 5.905 2.355 1.00 95.94 89 LEU A O 1
ATOM 670 N N . VAL A 1 90 ? 3.220 8.012 2.212 1.00 94.00 90 VAL A N 1
ATOM 671 C CA . VAL A 1 90 ? 3.873 7.860 0.904 1.00 94.00 90 VAL A CA 1
ATOM 672 C C . VAL A 1 90 ? 5.044 6.888 0.984 1.00 94.00 90 VAL A C 1
ATOM 674 O O . VAL A 1 90 ? 5.106 5.956 0.184 1.00 94.00 90 VAL A O 1
ATOM 677 N N . GLU A 1 91 ? 5.927 7.054 1.968 1.00 91.50 91 GLU A N 1
ATOM 678 C CA . GLU A 1 91 ? 7.107 6.197 2.138 1.00 91.50 91 GLU A CA 1
ATOM 679 C C . GLU A 1 91 ? 6.732 4.729 2.363 1.00 91.50 91 GLU A C 1
ATOM 681 O O . GLU A 1 91 ? 7.365 3.819 1.822 1.00 91.50 91 GLU A O 1
ATOM 686 N N . ALA A 1 92 ? 5.645 4.497 3.100 1.00 90.75 92 ALA A N 1
ATOM 687 C CA . ALA A 1 92 ? 5.096 3.168 3.304 1.00 90.75 92 ALA A CA 1
ATOM 688 C C . ALA A 1 92 ? 4.325 2.629 2.089 1.00 90.75 92 ALA A C 1
ATOM 690 O O . ALA A 1 92 ? 3.910 1.479 2.106 1.00 90.75 92 ALA A O 1
ATOM 691 N N . GLY A 1 93 ? 4.090 3.402 1.029 1.00 89.56 93 GLY A N 1
ATOM 692 C CA . GLY A 1 93 ? 3.356 2.940 -0.155 1.00 89.56 93 GLY A CA 1
ATOM 693 C C . GLY A 1 93 ? 1.830 2.949 -0.011 1.00 89.56 93 GLY A C 1
ATOM 694 O O . GLY A 1 93 ? 1.140 2.293 -0.788 1.00 89.56 93 GLY A O 1
ATOM 695 N N . GLY A 1 94 ? 1.288 3.707 0.947 1.00 94.19 94 GLY A N 1
ATOM 696 C CA . GLY A 1 94 ? -0.146 3.997 1.032 1.00 94.19 94 GLY A CA 1
ATOM 697 C C . GLY A 1 94 ? -0.905 3.351 2.190 1.00 94.19 94 GLY A C 1
ATOM 698 O O . GLY A 1 94 ? -2.117 3.559 2.273 1.00 94.19 94 GLY A O 1
ATOM 699 N N . VAL A 1 95 ? -0.236 2.626 3.089 1.00 96.25 95 VAL A N 1
ATOM 700 C CA . VAL A 1 95 ? -0.800 2.078 4.332 1.00 96.25 95 VAL A CA 1
ATOM 701 C C . VAL A 1 95 ? 0.220 2.213 5.462 1.00 96.25 95 VAL A C 1
ATOM 703 O O . VAL A 1 95 ? 1.350 1.756 5.327 1.00 96.25 95 VAL A O 1
ATOM 706 N N . ILE A 1 96 ? -0.195 2.766 6.602 1.00 96.69 96 ILE A N 1
ATOM 707 C CA . ILE A 1 96 ? 0.577 2.752 7.857 1.00 96.69 96 ILE A CA 1
ATOM 708 C C . ILE A 1 96 ? -0.306 2.360 9.039 1.00 96.69 96 ILE A C 1
ATOM 710 O O . ILE A 1 96 ? -1.533 2.515 9.009 1.00 96.69 96 ILE A O 1
ATOM 714 N N . ALA A 1 97 ? 0.316 1.874 10.113 1.00 96.62 97 ALA A N 1
ATOM 715 C CA . ALA A 1 97 ? -0.387 1.658 11.366 1.00 96.62 97 ALA A CA 1
ATOM 716 C C . ALA A 1 97 ? -0.787 3.003 11.987 1.00 96.62 97 ALA A C 1
ATOM 718 O O . ALA A 1 97 ? 0.050 3.886 12.154 1.00 96.62 97 ALA A O 1
ATOM 719 N N . ARG A 1 98 ? -2.049 3.152 12.407 1.00 96.88 98 ARG A N 1
ATOM 720 C CA . ARG A 1 98 ? -2.526 4.380 13.064 1.00 96.88 98 ARG A CA 1
ATOM 721 C C . ARG A 1 98 ? -1.683 4.726 14.293 1.00 96.88 98 ARG A C 1
ATOM 723 O O . ARG A 1 98 ? -1.374 5.895 14.496 1.00 96.88 98 ARG A O 1
ATOM 730 N N . ARG A 1 99 ? -1.286 3.712 15.072 1.00 95.31 99 ARG A N 1
ATOM 731 C CA . ARG A 1 99 ? -0.468 3.871 16.287 1.00 95.31 99 ARG A CA 1
ATOM 732 C C . ARG A 1 99 ? 0.858 4.601 16.042 1.00 95.31 99 ARG A C 1
ATOM 734 O O . ARG A 1 99 ? 1.308 5.343 16.900 1.00 95.31 99 ARG A O 1
ATOM 741 N N . GLU A 1 100 ? 1.460 4.448 14.861 1.00 95.00 100 GLU A N 1
ATOM 742 C CA . GLU A 1 100 ? 2.752 5.075 14.528 1.00 95.00 100 GLU A CA 1
ATOM 743 C C . GLU A 1 100 ? 2.649 6.596 14.369 1.00 95.00 100 GLU A C 1
ATOM 745 O O . GLU A 1 100 ? 3.644 7.312 14.485 1.00 95.00 100 GLU A O 1
ATOM 750 N N . VAL A 1 101 ? 1.444 7.096 14.100 1.00 96.50 101 VAL A N 1
ATOM 751 C CA . VAL A 1 101 ? 1.150 8.518 13.889 1.00 96.50 101 VAL A CA 1
ATOM 752 C C . VAL A 1 101 ? 0.084 9.022 14.858 1.00 96.50 101 VAL A C 1
ATOM 754 O O . VAL A 1 101 ? -0.516 10.064 14.626 1.00 96.50 101 VAL A O 1
ATOM 757 N N . GLU A 1 102 ? -0.190 8.303 15.947 1.00 96.62 102 GLU A N 1
ATOM 758 C CA . GLU A 1 102 ? -1.341 8.593 16.803 1.00 96.62 102 GLU A CA 1
ATOM 759 C C . GLU A 1 102 ? -1.278 9.989 17.432 1.00 96.62 102 GLU A C 1
ATOM 761 O O . GLU A 1 102 ? -2.286 10.697 17.443 1.00 96.62 102 GLU A O 1
ATOM 766 N N . THR A 1 103 ? -0.103 10.402 17.910 1.00 96.94 103 THR A N 1
ATOM 767 C CA . THR A 1 103 ? 0.117 11.738 18.481 1.00 96.94 103 THR A CA 1
ATOM 768 C C . THR A 1 103 ? -0.165 12.833 17.454 1.00 96.94 103 THR A C 1
ATOM 770 O O . THR A 1 103 ? -0.968 13.727 17.725 1.00 96.94 103 THR A O 1
ATOM 773 N N . ASP A 1 104 ? 0.407 12.713 16.250 1.00 96.50 104 ASP A N 1
ATOM 774 C CA . ASP A 1 104 ? 0.177 13.655 15.149 1.00 96.50 104 ASP A CA 1
ATOM 775 C C . ASP A 1 104 ? -1.314 13.705 14.810 1.00 96.50 104 ASP A C 1
ATOM 777 O O . ASP A 1 104 ? -1.911 14.777 14.736 1.00 96.50 104 ASP A O 1
ATOM 781 N N . LEU A 1 105 ? -1.945 12.532 14.679 1.00 97.62 105 LEU A N 1
ATOM 782 C CA . LEU A 1 105 ? -3.363 12.410 14.380 1.00 97.62 105 LEU A CA 1
ATOM 783 C C . LEU A 1 105 ? -4.237 13.054 15.448 1.00 97.62 105 LEU A C 1
ATOM 785 O O . LEU A 1 105 ? -5.257 13.614 15.073 1.00 97.62 105 LEU A O 1
ATOM 789 N N . LYS A 1 106 ? -3.908 12.970 16.742 1.00 97.19 106 LYS A N 1
ATOM 790 C CA . LYS A 1 106 ? -4.683 13.614 17.820 1.00 97.19 106 LYS A CA 1
ATOM 791 C C . LYS A 1 106 ? -4.608 15.138 17.738 1.00 97.19 106 LYS A C 1
ATOM 793 O O . LYS A 1 106 ? -5.619 15.791 17.975 1.00 97.19 106 LYS A O 1
ATOM 798 N N . ALA A 1 107 ? -3.460 15.678 17.338 1.00 97.62 107 ALA A N 1
ATOM 799 C CA . ALA A 1 107 ? -3.236 17.114 17.205 1.00 97.62 107 ALA A CA 1
ATOM 800 C C . ALA A 1 107 ? -3.798 17.726 15.903 1.00 97.62 107 ALA A C 1
ATOM 802 O O . ALA A 1 107 ? -3.910 18.946 15.810 1.00 97.62 107 ALA A O 1
ATOM 803 N N . LEU A 1 108 ? -4.194 16.914 14.912 1.00 97.94 108 LEU A N 1
ATOM 804 C CA . LEU A 1 108 ? -4.814 17.418 13.680 1.00 97.94 108 LEU A CA 1
ATOM 805 C C . LEU A 1 108 ? -6.154 18.119 13.942 1.00 97.94 108 LEU A C 1
ATOM 807 O O . LEU A 1 108 ? -7.116 17.507 14.429 1.00 97.94 108 LEU A O 1
ATOM 811 N N . SER A 1 109 ? -6.258 19.358 13.463 1.00 97.69 109 SER A N 1
ATOM 812 C CA . SER A 1 109 ? -7.513 20.102 13.376 1.00 97.69 109 SER A CA 1
ATOM 813 C C . SER A 1 109 ? -8.488 19.476 12.370 1.00 97.69 109 SER A C 1
ATOM 815 O O . SER A 1 109 ? -8.131 18.680 11.494 1.00 97.69 109 SER A O 1
ATOM 817 N N . GLN A 1 110 ? -9.761 19.868 12.443 1.00 97.38 110 GLN A N 1
ATOM 818 C CA . GLN A 1 110 ? -10.778 19.358 11.522 1.00 97.38 110 GLN A CA 1
ATOM 819 C C . GLN A 1 110 ? -10.504 19.750 10.060 1.00 97.38 110 GLN A C 1
ATOM 821 O O . GLN A 1 110 ? -10.747 18.953 9.152 1.00 97.38 110 GLN A O 1
ATOM 826 N N . THR A 1 111 ? -9.982 20.954 9.819 1.00 97.31 111 THR A N 1
ATOM 827 C CA . THR A 1 111 ? -9.610 21.425 8.475 1.00 97.31 111 THR A CA 1
ATOM 828 C C . THR A 1 111 ? -8.470 20.593 7.898 1.00 97.31 111 THR A C 1
ATOM 830 O O . THR A 1 111 ? -8.542 20.148 6.755 1.00 97.31 111 THR A O 1
ATOM 833 N N . GLU A 1 112 ? -7.463 20.290 8.709 1.00 97.75 112 GLU A N 1
ATOM 834 C CA . GLU A 1 112 ? -6.331 19.446 8.330 1.00 97.75 112 GLU A CA 1
ATOM 835 C C . GLU A 1 112 ? -6.747 18.000 8.024 1.00 97.75 112 GLU A C 1
ATOM 837 O O . GLU A 1 112 ? -6.330 17.422 7.017 1.00 97.75 112 GLU A O 1
ATOM 842 N N . ARG A 1 113 ? -7.652 17.424 8.826 1.00 98.00 113 ARG A N 1
ATOM 843 C CA . ARG A 1 113 ? -8.251 16.109 8.531 1.00 98.00 113 ARG A CA 1
ATOM 844 C C . ARG A 1 113 ? -9.024 16.115 7.216 1.00 98.00 113 ARG A C 1
ATOM 846 O O . ARG A 1 113 ? -8.935 15.157 6.448 1.00 98.00 113 ARG A O 1
ATOM 853 N N . ARG A 1 114 ? -9.783 17.183 6.939 1.00 97.56 114 ARG A N 1
ATOM 854 C CA . ARG A 1 114 ? -10.500 17.351 5.664 1.00 97.56 114 ARG A CA 1
ATOM 855 C C . ARG A 1 114 ? -9.531 17.469 4.487 1.00 97.56 114 ARG A C 1
ATOM 857 O O . ARG A 1 114 ? -9.806 16.866 3.454 1.00 97.56 114 ARG A O 1
ATOM 864 N N . ALA A 1 115 ? -8.401 18.159 4.649 1.00 96.81 115 ALA A N 1
ATOM 865 C CA . ALA A 1 115 ? -7.369 18.263 3.617 1.00 96.81 115 ALA A CA 1
ATOM 866 C C . ALA A 1 115 ? -6.792 16.883 3.252 1.00 96.81 115 ALA A C 1
ATOM 868 O O . ALA A 1 115 ? -6.798 16.499 2.082 1.00 96.81 115 ALA A O 1
ATOM 869 N N . LEU A 1 116 ? -6.403 16.084 4.254 1.00 98.06 116 LEU A N 1
ATOM 870 C CA . LEU A 1 116 ? -5.954 14.701 4.040 1.00 98.06 116 LEU A CA 1
ATOM 871 C C . LEU A 1 116 ? -7.038 13.846 3.364 1.00 98.06 116 LEU A C 1
ATOM 873 O O . LEU A 1 116 ? -6.765 13.142 2.389 1.00 98.06 116 LEU A O 1
ATOM 877 N N . LYS A 1 117 ? -8.292 13.954 3.824 1.00 97.94 117 LYS A N 1
ATOM 878 C CA . LYS A 1 117 ? -9.436 13.255 3.219 1.00 97.94 117 LYS A CA 1
ATOM 879 C C . LYS A 1 117 ? -9.642 13.637 1.750 1.00 97.94 117 LYS A C 1
ATOM 881 O O . LYS A 1 117 ? -9.914 12.755 0.939 1.00 97.94 117 LYS A O 1
ATOM 886 N N . GLY A 1 118 ? -9.490 14.915 1.394 1.00 97.00 118 GLY A N 1
ATOM 887 C CA . GLY A 1 118 ? -9.583 15.402 0.010 1.00 97.00 118 GLY A CA 1
ATOM 888 C C . GLY A 1 118 ? -8.515 14.803 -0.914 1.00 97.00 118 GLY A C 1
ATOM 889 O O . GLY A 1 118 ? -8.774 14.520 -2.086 1.00 97.00 118 GLY A O 1
ATOM 890 N N . LEU A 1 119 ? -7.338 14.494 -0.368 1.00 97.12 119 LEU A N 1
ATOM 891 C CA . LEU A 1 119 ? -6.274 13.776 -1.077 1.00 97.12 119 LEU A CA 1
ATOM 892 C C . LEU A 1 119 ? -6.500 12.254 -1.131 1.00 97.12 119 LEU A C 1
ATOM 894 O O . LEU A 1 119 ? -5.749 11.536 -1.786 1.00 97.12 119 LEU A O 1
ATOM 898 N N . GLY A 1 120 ? -7.582 11.759 -0.526 1.00 96.88 120 GLY A N 1
ATOM 899 C CA . GLY A 1 120 ? -7.973 10.351 -0.536 1.00 96.88 120 GLY A CA 1
ATOM 900 C C . GLY A 1 120 ? -7.502 9.556 0.680 1.00 96.88 120 GLY A C 1
ATOM 901 O O . GLY A 1 120 ? -7.746 8.352 0.728 1.00 96.88 120 GLY A O 1
ATOM 902 N N . VAL A 1 121 ? -6.868 10.201 1.664 1.00 98.25 121 VAL A N 1
ATOM 903 C CA . VAL A 1 121 ? -6.419 9.543 2.896 1.00 98.25 121 VAL A CA 1
ATOM 904 C C . VAL A 1 121 ? -7.618 9.214 3.783 1.00 98.25 121 VAL A C 1
ATOM 906 O O . VAL A 1 121 ? -8.502 10.043 4.014 1.00 98.25 121 VAL A O 1
ATOM 909 N N . ARG A 1 122 ? -7.644 7.995 4.318 1.00 98.12 122 ARG A N 1
ATOM 910 C CA . ARG A 1 122 ? -8.566 7.567 5.369 1.00 98.12 122 ARG A CA 1
ATOM 911 C C . ARG A 1 122 ? -7.797 7.357 6.658 1.00 98.12 122 ARG A C 1
ATOM 913 O O . ARG A 1 122 ? -6.753 6.719 6.664 1.00 98.12 122 ARG A O 1
ATOM 920 N N . ILE A 1 123 ? -8.334 7.916 7.736 1.00 98.25 123 ILE A N 1
ATOM 921 C CA . ILE A 1 123 ? -7.873 7.693 9.103 1.00 98.25 123 ILE A CA 1
ATOM 922 C C . ILE A 1 123 ? -8.936 6.804 9.743 1.00 98.25 123 ILE A C 1
ATOM 924 O O . ILE A 1 123 ? -10.013 7.297 10.080 1.00 98.25 123 ILE A O 1
ATOM 928 N N . GLY A 1 124 ? -8.672 5.503 9.817 1.00 97.12 124 GLY A N 1
ATOM 929 C CA . GLY A 1 124 ? -9.565 4.541 10.461 1.00 97.12 124 GLY A CA 1
ATOM 930 C C . GLY A 1 124 ? -9.107 4.217 11.871 1.00 97.12 124 GLY A C 1
ATOM 931 O O . GLY A 1 124 ? -8.332 4.973 12.460 1.00 97.12 124 GLY A O 1
ATOM 932 N N . ALA A 1 125 ? -9.616 3.133 12.439 1.00 96.00 125 ALA A N 1
ATOM 933 C CA . ALA A 1 125 ? -9.351 2.768 13.824 1.00 96.00 125 ALA A CA 1
ATOM 934 C C . ALA A 1 125 ? -7.961 2.168 14.008 1.00 96.00 125 ALA A C 1
ATOM 936 O O . ALA A 1 125 ? -7.267 2.530 14.956 1.00 96.00 125 ALA A O 1
ATOM 937 N N . PHE A 1 126 ? -7.514 1.331 13.071 1.00 97.12 126 PHE A N 1
ATOM 938 C CA . PHE A 1 126 ? -6.220 0.663 13.183 1.00 97.12 126 PHE A CA 1
ATOM 939 C C . PHE A 1 126 ? -5.191 1.192 12.197 1.00 97.12 126 PHE A C 1
ATOM 941 O O . PHE A 1 126 ? -3.994 1.096 12.478 1.00 97.12 126 PHE A O 1
ATOM 948 N N . SER A 1 127 ? -5.620 1.766 11.075 1.00 97.94 127 SER A N 1
ATOM 949 C CA . SER A 1 127 ? -4.744 2.132 9.963 1.00 97.94 127 SER A CA 1
ATOM 950 C C . SER A 1 127 ? -5.003 3.555 9.464 1.00 97.94 127 SER A C 1
ATOM 952 O O . SER A 1 127 ? -6.104 4.098 9.571 1.00 97.94 127 SER A O 1
ATOM 954 N N . VAL A 1 128 ? -3.975 4.155 8.864 1.00 98.19 128 VAL A N 1
ATOM 955 C CA . VAL A 1 128 ? -4.119 5.310 7.968 1.00 98.19 128 VAL A CA 1
ATOM 956 C C . VAL A 1 128 ? -3.754 4.832 6.569 1.00 98.19 128 VAL A C 1
ATOM 958 O O . VAL A 1 128 ? -2.664 4.295 6.383 1.00 98.19 128 VAL A O 1
ATOM 961 N N . TRP A 1 129 ? -4.658 4.958 5.597 1.00 97.94 129 TRP A N 1
ATOM 962 C CA . TRP A 1 129 ? -4.445 4.368 4.271 1.00 97.94 129 TRP A CA 1
ATOM 963 C C . TRP A 1 129 ? -5.108 5.123 3.121 1.00 97.94 129 TRP A C 1
ATOM 965 O O . TRP A 1 129 ? -5.962 5.989 3.315 1.00 97.94 129 TRP A O 1
ATOM 975 N N . LEU A 1 130 ? -4.723 4.755 1.899 1.00 97.44 130 LEU A N 1
ATOM 976 C CA . LEU A 1 130 ? -5.359 5.159 0.648 1.00 97.44 130 LEU A CA 1
ATOM 977 C C . LEU A 1 130 ? -6.241 4.011 0.119 1.00 97.44 130 LEU A C 1
ATOM 979 O O . LEU A 1 130 ? -5.708 3.064 -0.457 1.00 97.44 130 LEU A O 1
ATOM 983 N N . PRO A 1 131 ? -7.584 4.076 0.213 1.00 96.25 131 PRO A N 1
ATOM 984 C CA . PRO A 1 131 ? -8.459 3.003 -0.274 1.00 96.25 131 PRO A CA 1
ATOM 985 C C . PRO A 1 131 ? -8.258 2.673 -1.756 1.00 96.25 131 PRO A C 1
ATOM 987 O O . PRO A 1 131 ? -8.344 1.526 -2.171 1.00 96.25 131 PRO A O 1
ATOM 990 N N . SER A 1 132 ? -7.937 3.670 -2.583 1.00 94.94 132 SER A N 1
ATOM 991 C CA . SER A 1 132 ? -7.655 3.449 -4.004 1.00 94.94 132 SER A CA 1
ATOM 992 C C . SER A 1 132 ? -6.404 2.606 -4.258 1.00 94.94 132 SER A C 1
ATOM 994 O O . SER A 1 132 ? -6.335 1.969 -5.303 1.00 94.94 132 SER A O 1
ATOM 996 N N . ALA A 1 133 ? -5.435 2.593 -3.333 1.00 91.38 133 ALA A N 1
ATOM 997 C CA . ALA A 1 133 ? -4.245 1.745 -3.441 1.00 91.38 133 ALA A CA 1
ATOM 998 C C . ALA A 1 133 ? -4.579 0.259 -3.217 1.00 91.38 133 ALA A C 1
ATOM 1000 O O . ALA A 1 133 ? -3.830 -0.616 -3.633 1.00 91.38 133 ALA A O 1
ATOM 1001 N N . LEU A 1 134 ? -5.736 -0.023 -2.610 1.00 92.25 134 LEU A N 1
ATOM 1002 C CA . LEU A 1 134 ? -6.226 -1.370 -2.338 1.00 92.25 134 LEU A CA 1
ATOM 1003 C C . LEU A 1 134 ? -7.016 -1.977 -3.508 1.00 92.25 134 LEU A C 1
ATOM 1005 O O . LEU A 1 134 ? -7.346 -3.159 -3.486 1.00 92.25 134 LEU A O 1
ATOM 1009 N N . LYS A 1 135 ? -7.302 -1.203 -4.562 1.00 93.38 135 LYS A N 1
ATOM 1010 C CA . LYS A 1 135 ? -7.981 -1.732 -5.752 1.00 93.38 135 LYS A CA 1
ATOM 1011 C C . LYS A 1 135 ? -7.106 -2.781 -6.458 1.00 93.38 135 LYS A C 1
ATOM 1013 O O . LYS A 1 135 ? -5.887 -2.603 -6.487 1.00 93.38 135 LYS A O 1
ATOM 1018 N N . PRO A 1 136 ? -7.692 -3.804 -7.113 1.00 91.00 136 PRO A N 1
ATOM 1019 C CA . PRO A 1 136 ? -6.932 -4.893 -7.734 1.00 91.00 136 PRO A CA 1
ATOM 1020 C C . PRO A 1 136 ? -5.797 -4.416 -8.647 1.00 91.00 136 PRO A C 1
ATOM 1022 O O . PRO A 1 136 ? -4.647 -4.782 -8.437 1.00 91.00 136 PRO A O 1
ATOM 1025 N N . ALA A 1 137 ? -6.081 -3.503 -9.582 1.00 91.69 137 ALA A N 1
ATOM 1026 C CA . ALA A 1 137 ? -5.069 -2.984 -10.505 1.00 91.69 137 ALA A CA 1
ATOM 1027 C C . ALA A 1 137 ? -3.895 -2.288 -9.785 1.00 91.69 137 ALA A C 1
ATOM 1029 O O . ALA A 1 137 ? -2.738 -2.463 -10.175 1.00 91.69 137 ALA A O 1
ATOM 1030 N N . ALA A 1 138 ? -4.187 -1.519 -8.730 1.00 93.44 138 ALA A N 1
ATOM 1031 C CA . ALA A 1 138 ? -3.187 -0.839 -7.911 1.00 93.44 138 ALA A CA 1
ATOM 1032 C C . ALA A 1 138 ? -2.320 -1.841 -7.138 1.00 93.44 138 ALA A C 1
ATOM 1034 O O . ALA A 1 138 ? -1.095 -1.749 -7.201 1.00 93.44 138 ALA A O 1
ATOM 1035 N N . ARG A 1 139 ? -2.948 -2.835 -6.495 1.00 90.81 139 ARG A N 1
ATOM 1036 C CA . ARG A 1 139 ? -2.260 -3.916 -5.773 1.00 90.81 139 ARG A CA 1
ATOM 1037 C C . ARG A 1 139 ? -1.386 -4.763 -6.695 1.00 90.81 139 ARG A C 1
ATOM 1039 O O . ARG A 1 139 ? -0.276 -5.096 -6.308 1.00 90.81 139 ARG A O 1
ATOM 1046 N N . THR A 1 140 ? -1.829 -5.079 -7.915 1.00 89.88 140 THR A N 1
ATOM 1047 C CA . THR A 1 140 ? -1.001 -5.824 -8.883 1.00 89.88 140 THR A CA 1
ATOM 1048 C C . THR A 1 140 ? 0.280 -5.064 -9.209 1.00 89.88 140 THR A C 1
ATOM 1050 O O . THR A 1 140 ? 1.365 -5.636 -9.168 1.00 89.88 140 THR A O 1
ATOM 1053 N N . LEU A 1 141 ? 0.171 -3.764 -9.496 1.00 92.94 141 LEU A N 1
ATOM 1054 C CA . LEU A 1 141 ? 1.337 -2.941 -9.801 1.00 92.94 141 LEU A CA 1
ATOM 1055 C C . LEU A 1 141 ? 2.248 -2.778 -8.578 1.00 92.94 141 LEU A C 1
ATOM 1057 O O . LEU A 1 141 ? 3.444 -3.030 -8.673 1.00 92.94 141 LEU A O 1
ATOM 1061 N N . ALA A 1 142 ? 1.702 -2.356 -7.437 1.00 92.31 142 ALA A N 1
ATOM 1062 C CA . ALA A 1 142 ? 2.484 -2.141 -6.222 1.00 92.31 142 ALA A CA 1
ATOM 1063 C C . ALA A 1 142 ? 3.123 -3.453 -5.728 1.00 92.31 142 ALA A C 1
ATOM 1065 O O . ALA A 1 142 ? 4.289 -3.467 -5.338 1.00 92.31 142 ALA A O 1
ATOM 1066 N N . GLY A 1 143 ? 2.396 -4.566 -5.829 1.00 90.62 143 GLY A N 1
ATOM 1067 C CA . GLY A 1 143 ? 2.883 -5.911 -5.542 1.00 90.62 143 GLY A CA 1
ATOM 1068 C C . GLY A 1 143 ? 4.074 -6.314 -6.410 1.00 90.62 143 GLY A C 1
ATOM 1069 O O . GLY A 1 143 ? 5.018 -6.887 -5.880 1.00 90.62 143 GLY A O 1
ATOM 1070 N N . ALA A 1 144 ? 4.092 -5.939 -7.693 1.00 91.44 144 ALA A N 1
ATOM 1071 C CA . ALA A 1 144 ? 5.227 -6.198 -8.581 1.00 91.44 144 ALA A CA 1
ATOM 1072 C C . ALA A 1 144 ? 6.504 -5.452 -8.148 1.00 91.44 144 ALA A C 1
ATOM 1074 O O . ALA A 1 144 ? 7.596 -6.011 -8.214 1.00 91.44 144 ALA A O 1
ATOM 1075 N N . PHE A 1 145 ? 6.387 -4.222 -7.628 1.00 90.12 145 PHE A N 1
ATOM 1076 C CA . PHE A 1 145 ? 7.520 -3.542 -6.981 1.00 90.12 145 PHE A CA 1
ATOM 1077 C C . PHE A 1 145 ? 7.954 -4.270 -5.707 1.00 90.12 145 PHE A C 1
ATOM 1079 O O . PHE A 1 145 ? 9.141 -4.456 -5.458 1.00 90.12 145 PHE A O 1
ATOM 1086 N N . ALA A 1 146 ? 6.990 -4.719 -4.910 1.00 87.62 146 ALA A N 1
ATOM 1087 C CA . ALA A 1 146 ? 7.255 -5.392 -3.649 1.00 87.62 146 ALA A CA 1
ATOM 1088 C C . ALA A 1 146 ? 7.774 -6.835 -3.809 1.00 87.62 146 ALA A C 1
ATOM 1090 O O . ALA A 1 146 ? 8.299 -7.404 -2.851 1.00 87.62 146 ALA A O 1
ATOM 1091 N N . ALA A 1 147 ? 7.641 -7.433 -4.995 1.00 85.94 147 ALA A N 1
ATOM 1092 C CA . ALA A 1 147 ? 8.254 -8.709 -5.353 1.00 85.94 147 ALA A CA 1
ATOM 1093 C C . ALA A 1 147 ? 9.778 -8.592 -5.512 1.00 85.94 147 ALA A C 1
ATOM 1095 O O . ALA A 1 147 ? 10.482 -9.579 -5.338 1.00 85.94 147 ALA A O 1
ATOM 1096 N N . VAL A 1 148 ? 10.305 -7.389 -5.771 1.00 81.25 148 VAL A N 1
ATOM 1097 C CA . VAL A 1 148 ? 11.756 -7.142 -5.773 1.00 81.25 148 VAL A CA 1
ATOM 1098 C C . VAL A 1 148 ? 12.329 -7.265 -4.358 1.00 81.25 148 VAL A C 1
ATOM 1100 O O . VAL A 1 148 ? 13.408 -7.817 -4.179 1.00 81.25 148 VAL A O 1
ATOM 1103 N N . GLU A 1 149 ? 11.590 -6.788 -3.352 1.00 75.56 149 GLU A N 1
ATOM 1104 C CA . GLU A 1 149 ? 11.994 -6.845 -1.938 1.00 75.56 149 GLU A CA 1
ATOM 1105 C C . GLU A 1 149 ? 11.682 -8.201 -1.282 1.00 75.56 149 GLU A C 1
ATOM 1107 O O . GLU A 1 149 ? 12.436 -8.670 -0.434 1.00 75.56 149 GLU A O 1
ATOM 1112 N N . ALA A 1 150 ? 10.565 -8.832 -1.657 1.00 78.44 150 ALA A N 1
ATOM 1113 C CA . ALA A 1 150 ? 10.097 -10.098 -1.093 1.00 78.44 150 ALA A CA 1
ATOM 1114 C C . ALA A 1 150 ? 9.591 -11.039 -2.208 1.00 78.44 150 ALA A C 1
ATOM 1116 O O . ALA A 1 150 ? 8.376 -11.150 -2.405 1.00 78.44 150 ALA A O 1
ATOM 1117 N N . PRO A 1 151 ? 10.498 -11.702 -2.952 1.00 74.56 151 PRO A N 1
ATOM 1118 C CA . PRO A 1 151 ? 10.153 -12.460 -4.159 1.00 74.56 151 PRO A CA 1
ATOM 1119 C C . PRO A 1 151 ? 9.437 -13.787 -3.893 1.00 74.56 151 PRO A C 1
ATOM 1121 O O . PRO A 1 151 ? 8.702 -14.258 -4.751 1.00 74.56 151 PRO A O 1
ATOM 1124 N N . VAL A 1 152 ? 9.643 -14.397 -2.722 1.00 71.81 152 VAL A N 1
ATOM 1125 C CA . VAL A 1 152 ? 9.167 -15.764 -2.416 1.00 71.81 152 VAL A CA 1
ATOM 1126 C C . VAL A 1 152 ? 7.841 -15.764 -1.645 1.00 71.81 152 VAL A C 1
ATOM 1128 O O . VAL A 1 152 ? 7.244 -16.812 -1.424 1.00 71.81 152 VAL A O 1
ATOM 1131 N N . TRP A 1 153 ? 7.351 -14.592 -1.229 1.00 81.31 153 TRP A N 1
ATOM 1132 C CA . TRP A 1 153 ? 6.141 -14.499 -0.421 1.00 81.31 153 TRP A CA 1
ATOM 1133 C C . TRP A 1 153 ? 5.011 -13.776 -1.150 1.00 81.31 153 TRP A C 1
ATOM 1135 O O . TRP A 1 153 ? 5.066 -12.575 -1.454 1.00 81.31 153 TRP A O 1
ATOM 1145 N N . HIS A 1 154 ? 3.946 -14.537 -1.373 1.00 76.44 154 HIS A N 1
ATOM 1146 C CA . HIS A 1 154 ? 2.675 -14.060 -1.880 1.00 76.44 154 HIS A CA 1
ATOM 1147 C C . HIS A 1 154 ? 1.614 -14.343 -0.832 1.00 76.44 154 HIS A C 1
ATOM 1149 O O . HIS A 1 154 ? 1.431 -15.486 -0.419 1.00 76.44 154 HIS A O 1
ATOM 1155 N N . ALA A 1 155 ? 0.919 -13.291 -0.419 1.00 81.44 155 ALA A N 1
ATOM 1156 C CA . ALA A 1 155 ? -0.221 -13.418 0.459 1.00 81.44 155 ALA A CA 1
ATOM 1157 C C . ALA A 1 155 ? -1.501 -13.030 -0.294 1.00 81.44 155 ALA A C 1
ATOM 1159 O O . ALA A 1 155 ? -1.501 -12.047 -1.046 1.00 81.44 155 ALA A O 1
ATOM 1160 N N . PRO A 1 156 ? -2.583 -13.798 -0.110 1.00 81.81 156 PRO A N 1
ATOM 1161 C CA . PRO A 1 156 ? -3.925 -13.387 -0.494 1.00 81.81 156 PRO A CA 1
ATOM 1162 C C . PRO A 1 156 ? -4.284 -12.056 0.181 1.00 81.81 156 PRO A C 1
ATOM 1164 O O . PRO A 1 156 ? -3.782 -11.717 1.251 1.00 81.81 156 PRO A O 1
ATOM 1167 N N . HIS A 1 157 ? -5.150 -11.284 -0.463 1.00 80.31 157 HIS A N 1
ATOM 1168 C CA . HIS A 1 157 ? -5.523 -9.943 -0.005 1.00 80.31 157 HIS A CA 1
ATOM 1169 C C . HIS A 1 157 ? -6.857 -9.912 0.754 1.00 80.31 157 HIS A C 1
ATOM 1171 O O . HIS A 1 157 ? -7.267 -8.851 1.216 1.00 80.31 157 HIS A O 1
ATOM 1177 N N . ASP A 1 158 ? -7.528 -11.054 0.864 1.00 83.44 158 ASP A N 1
ATOM 1178 C CA . ASP A 1 158 ? -8.860 -11.239 1.439 1.00 83.44 158 ASP A CA 1
ATOM 1179 C C . ASP A 1 158 ? -8.871 -12.141 2.684 1.00 83.44 158 ASP A C 1
ATOM 1181 O O . ASP A 1 158 ? -9.886 -12.208 3.370 1.00 83.44 158 ASP A O 1
ATOM 1185 N N . LYS A 1 159 ? -7.748 -12.785 3.025 1.00 89.62 159 LYS A N 1
ATOM 1186 C CA . LYS A 1 159 ? -7.616 -13.645 4.212 1.00 89.62 159 LYS A CA 1
ATOM 1187 C C . LYS A 1 159 ? -6.319 -13.406 4.974 1.00 89.62 159 LYS A C 1
ATOM 1189 O O . LYS A 1 159 ? -5.360 -12.837 4.452 1.00 89.62 159 LYS A O 1
ATOM 1194 N N . LEU A 1 160 ? -6.302 -13.865 6.221 1.00 94.31 160 LEU A N 1
ATOM 1195 C CA . LEU A 1 160 ? -5.116 -13.867 7.068 1.00 94.31 160 LEU A CA 1
ATOM 1196 C C . LEU A 1 160 ? -4.068 -14.832 6.519 1.00 94.31 160 LEU A C 1
ATOM 1198 O O . LEU A 1 160 ? -4.384 -15.862 5.927 1.00 94.31 160 LEU A O 1
ATOM 1202 N N . THR A 1 161 ? -2.798 -14.481 6.679 1.00 93.88 161 THR A N 1
ATOM 1203 C CA . THR A 1 161 ? -1.677 -15.347 6.296 1.00 93.88 161 THR A CA 1
ATOM 1204 C C . THR A 1 161 ? -0.583 -15.232 7.339 1.00 93.88 161 THR A C 1
ATOM 1206 O O . THR A 1 161 ? -0.313 -14.136 7.819 1.00 93.88 161 THR A O 1
ATOM 1209 N N . LEU A 1 162 ? 0.076 -16.335 7.684 1.00 93.94 162 LEU A N 1
ATOM 1210 C CA . LEU A 1 162 ? 1.260 -16.280 8.540 1.00 93.94 162 LEU A CA 1
ATOM 1211 C C . LEU A 1 162 ? 2.357 -15.443 7.873 1.00 93.94 162 LEU A C 1
ATOM 1213 O O . LEU A 1 162 ? 2.616 -15.571 6.672 1.00 93.94 162 LEU A O 1
ATOM 1217 N N . LEU A 1 163 ? 2.994 -14.569 8.651 1.00 93.62 163 LEU A N 1
ATOM 1218 C CA . LEU A 1 163 ? 4.156 -13.839 8.160 1.00 93.62 163 LEU A CA 1
ATOM 1219 C C . LEU A 1 163 ? 5.315 -14.818 7.933 1.00 93.62 163 LEU A C 1
ATOM 1221 O O . LEU A 1 163 ? 5.534 -15.713 8.753 1.00 93.62 163 LEU A O 1
ATOM 1225 N N . PRO A 1 164 ? 6.080 -14.655 6.843 1.00 91.44 164 PRO A N 1
ATOM 1226 C CA . PRO A 1 164 ? 7.273 -15.447 6.624 1.00 91.44 164 PRO A CA 1
ATOM 1227 C C . PRO A 1 164 ? 8.387 -14.966 7.562 1.00 91.44 164 PRO A C 1
ATOM 1229 O O . PRO A 1 164 ? 8.323 -13.879 8.142 1.00 91.44 164 PRO A O 1
ATOM 1232 N N . THR A 1 165 ? 9.439 -15.773 7.672 1.00 88.94 165 THR 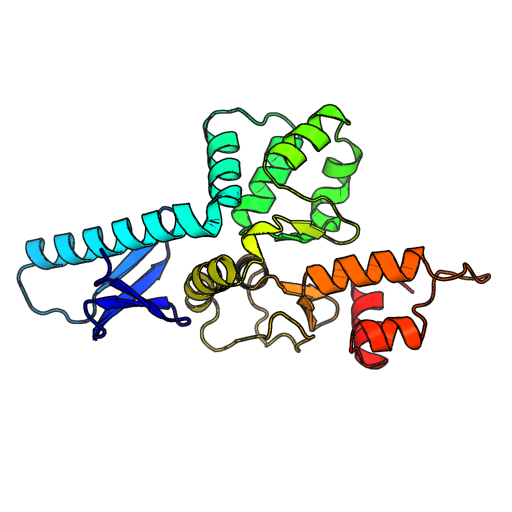A N 1
ATOM 1233 C CA . THR A 1 165 ? 10.701 -15.371 8.300 1.00 88.94 165 THR A CA 1
ATOM 1234 C C . THR A 1 165 ? 11.778 -15.314 7.213 1.00 88.94 165 THR A C 1
ATOM 1236 O O . THR A 1 165 ? 12.025 -16.344 6.585 1.00 88.94 165 THR A O 1
ATOM 1239 N N . PRO A 1 166 ? 12.415 -14.156 6.953 1.00 89.81 166 PRO A N 1
ATOM 1240 C CA . PRO A 1 166 ? 12.224 -12.861 7.614 1.00 89.81 166 PRO A CA 1
ATOM 1241 C C . PRO A 1 166 ? 10.892 -12.177 7.254 1.00 89.81 166 PRO A C 1
ATOM 1243 O O . PRO A 1 166 ? 10.336 -12.394 6.178 1.00 89.81 166 PRO A O 1
ATOM 1246 N N . ILE A 1 167 ? 10.408 -11.313 8.154 1.00 90.69 167 ILE A N 1
ATOM 1247 C CA . ILE A 1 167 ? 9.182 -10.530 7.945 1.00 90.69 167 ILE A CA 1
ATOM 1248 C C . ILE A 1 167 ? 9.421 -9.505 6.818 1.00 90.69 167 ILE A C 1
ATOM 1250 O O . ILE A 1 167 ? 10.423 -8.786 6.868 1.00 90.69 167 ILE A O 1
ATOM 1254 N N . PRO A 1 168 ? 8.520 -9.381 5.821 1.00 90.62 168 PRO A N 1
ATOM 1255 C CA . PRO A 1 168 ? 8.656 -8.392 4.758 1.00 90.62 168 PRO A CA 1
ATOM 1256 C C . PRO A 1 168 ? 8.594 -6.962 5.303 1.00 90.62 168 PRO A C 1
ATOM 1258 O O . PRO A 1 168 ? 7.952 -6.695 6.321 1.00 90.62 168 PRO A O 1
ATOM 1261 N N . SER A 1 169 ? 9.210 -6.019 4.588 1.00 88.81 169 SER A N 1
ATOM 1262 C CA . SER A 1 169 ? 9.191 -4.606 4.975 1.00 88.81 169 SER A CA 1
ATOM 1263 C C . SER A 1 169 ? 7.746 -4.072 5.095 1.00 88.81 169 SER A C 1
ATOM 1265 O O . SER A 1 169 ? 6.851 -4.526 4.367 1.00 88.81 169 SER A O 1
ATOM 1267 N N . PRO A 1 170 ? 7.480 -3.066 5.954 1.00 88.38 170 PRO A N 1
ATOM 1268 C CA . PRO A 1 170 ? 6.164 -2.423 6.021 1.00 88.38 170 PRO A CA 1
ATOM 1269 C C . PRO A 1 170 ? 5.679 -1.916 4.660 1.00 88.38 170 PRO A C 1
ATOM 1271 O O . PRO A 1 170 ? 4.501 -2.040 4.334 1.00 88.38 170 PRO A O 1
ATOM 1274 N N . ARG A 1 171 ? 6.605 -1.421 3.829 1.00 89.31 171 ARG A N 1
ATOM 1275 C CA . ARG A 1 171 ? 6.336 -0.988 2.455 1.00 89.31 171 ARG A CA 1
ATOM 1276 C C . ARG A 1 171 ? 5.902 -2.148 1.560 1.00 89.31 171 ARG A C 1
ATOM 1278 O O . ARG A 1 171 ? 4.922 -2.017 0.830 1.00 89.31 171 ARG A O 1
ATOM 1285 N N . ALA A 1 172 ? 6.576 -3.293 1.645 1.00 89.88 172 ALA A N 1
ATOM 1286 C CA . ALA A 1 172 ? 6.229 -4.484 0.879 1.00 89.88 172 ALA A CA 1
ATOM 1287 C C . ALA A 1 172 ? 4.873 -5.087 1.294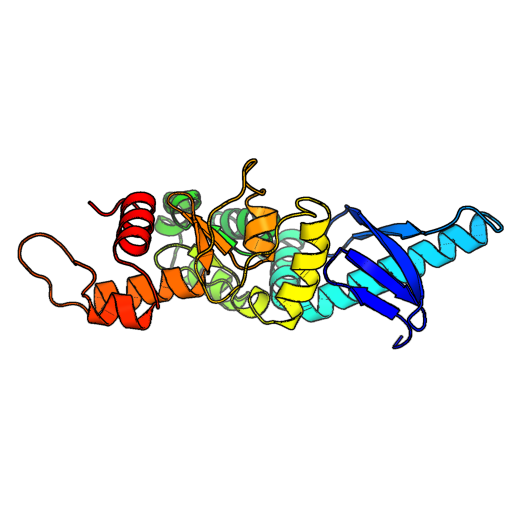 1.00 89.88 172 ALA A C 1
ATOM 1289 O O . ALA A 1 172 ? 4.147 -5.609 0.443 1.00 89.88 172 ALA A O 1
ATOM 1290 N N . LEU A 1 173 ? 4.517 -5.003 2.580 1.00 92.19 173 LEU A N 1
ATOM 1291 C CA . LEU A 1 173 ? 3.198 -5.389 3.096 1.00 92.19 173 LEU A CA 1
ATOM 1292 C C . LEU A 1 173 ? 2.108 -4.420 2.621 1.00 92.19 173 LEU A C 1
ATOM 1294 O O . LEU A 1 173 ? 1.099 -4.843 2.058 1.00 92.19 173 LEU A O 1
ATOM 1298 N N . SER A 1 174 ? 2.345 -3.119 2.766 1.00 92.44 174 SER A N 1
ATOM 1299 C CA . SER A 1 174 ? 1.439 -2.049 2.341 1.00 92.44 174 SER A CA 1
ATOM 1300 C C . SER A 1 174 ? 1.152 -2.079 0.838 1.00 92.44 174 SER A C 1
ATOM 1302 O O . SER A 1 174 ? -0.006 -1.986 0.430 1.00 92.44 174 SER A O 1
ATOM 1304 N N . ALA A 1 175 ? 2.167 -2.342 0.010 1.00 90.00 175 ALA A N 1
ATOM 1305 C CA . ALA A 1 175 ? 2.021 -2.537 -1.432 1.00 90.00 175 ALA A CA 1
ATOM 1306 C C . ALA A 1 175 ? 1.079 -3.702 -1.801 1.00 90.00 175 ALA A C 1
ATOM 1308 O O . ALA A 1 175 ? 0.479 -3.707 -2.876 1.00 90.00 175 ALA A O 1
ATOM 1309 N N . ARG A 1 176 ? 0.921 -4.676 -0.898 1.00 89.94 176 ARG A N 1
ATOM 1310 C CA . ARG A 1 176 ? -0.025 -5.796 -1.013 1.00 89.94 176 ARG A CA 1
ATOM 1311 C C . ARG A 1 176 ? -1.356 -5.528 -0.294 1.00 89.94 176 ARG A C 1
ATOM 1313 O O . ARG A 1 176 ? -2.262 -6.351 -0.358 1.00 89.94 176 ARG A O 1
ATOM 1320 N N . GLY A 1 177 ? -1.511 -4.375 0.358 1.00 93.00 177 GLY A N 1
ATOM 1321 C CA . GLY A 1 177 ? -2.693 -4.020 1.146 1.00 93.00 177 GLY A CA 1
ATOM 1322 C C . GLY A 1 177 ? -2.770 -4.717 2.505 1.00 93.00 177 GLY A C 1
ATOM 1323 O O . GLY A 1 177 ? -3.868 -4.893 3.034 1.00 93.00 177 GLY A O 1
ATOM 1324 N N . LEU A 1 178 ? -1.622 -5.127 3.045 1.00 94.56 178 LEU A N 1
ATOM 1325 C CA . LEU A 1 178 ? -1.499 -5.928 4.258 1.00 94.56 178 LEU A CA 1
ATOM 1326 C C . LEU A 1 178 ? -0.781 -5.152 5.365 1.00 94.56 178 LEU A C 1
ATOM 1328 O O . LEU A 1 178 ? -0.012 -4.223 5.111 1.00 94.56 178 LEU A O 1
ATOM 1332 N N . ARG A 1 179 ? -0.992 -5.581 6.609 1.00 95.31 179 ARG A N 1
ATOM 1333 C CA . ARG A 1 179 ? -0.233 -5.143 7.784 1.00 95.31 179 ARG A CA 1
ATOM 1334 C C . ARG A 1 179 ? 0.228 -6.335 8.607 1.00 95.31 179 ARG A C 1
ATOM 1336 O O . ARG A 1 179 ? -0.500 -7.309 8.734 1.00 95.31 179 ARG A O 1
ATOM 1343 N N . ALA A 1 180 ? 1.408 -6.222 9.209 1.00 95.06 180 ALA A N 1
ATOM 1344 C CA . ALA A 1 180 ? 1.886 -7.188 10.190 1.00 95.06 180 ALA A CA 1
ATOM 1345 C C . ALA A 1 180 ? 1.215 -6.939 11.552 1.00 95.06 180 ALA A C 1
ATOM 1347 O O . ALA A 1 180 ? 1.380 -5.863 12.135 1.00 95.06 180 ALA A O 1
ATOM 1348 N N . VAL A 1 181 ? 0.463 -7.919 12.053 1.00 96.06 181 VAL A N 1
ATOM 1349 C CA . VAL A 1 181 ? -0.221 -7.877 13.353 1.00 96.06 181 VAL A CA 1
ATOM 1350 C C . VAL A 1 181 ? -0.189 -9.272 13.975 1.00 96.06 181 VAL A C 1
ATOM 1352 O O . VAL A 1 181 ? -0.656 -10.224 13.364 1.00 96.06 181 VAL A O 1
ATOM 1355 N N . GLY A 1 182 ? 0.373 -9.414 15.180 1.00 93.38 182 GLY A N 1
ATOM 1356 C CA . GLY A 1 182 ? 0.321 -10.682 15.925 1.00 93.38 182 GLY A CA 1
ATOM 1357 C C . GLY A 1 182 ? 0.943 -11.892 15.208 1.00 93.38 182 GLY A C 1
ATOM 1358 O O . GLY A 1 182 ? 0.454 -13.002 15.369 1.00 93.38 182 GLY A O 1
ATOM 1359 N N . GLY A 1 183 ? 1.976 -11.689 14.379 1.00 94.88 183 GLY A N 1
ATOM 1360 C CA . GLY A 1 183 ? 2.582 -12.755 13.562 1.00 94.88 183 GLY A CA 1
ATOM 1361 C C . GLY A 1 183 ? 1.849 -13.050 12.245 1.00 94.88 183 GLY A C 1
ATOM 1362 O O . GLY A 1 183 ? 2.295 -13.891 11.466 1.00 94.88 183 GLY A O 1
ATOM 1363 N N . LEU A 1 184 ? 0.762 -12.330 11.961 1.00 95.81 184 LEU A N 1
ATOM 1364 C CA . LEU A 1 184 ? -0.063 -12.485 10.767 1.00 95.81 184 LEU A CA 1
ATOM 1365 C C . LEU A 1 184 ? 0.072 -11.271 9.843 1.00 95.81 184 LEU A C 1
ATOM 1367 O O . LEU A 1 184 ? 0.215 -10.130 10.285 1.00 95.81 184 LEU A O 1
ATOM 1371 N N . ALA A 1 185 ? -0.004 -11.516 8.542 1.00 95.69 185 ALA A N 1
ATOM 1372 C CA . ALA A 1 185 ? -0.307 -10.522 7.535 1.00 95.69 185 ALA A CA 1
ATOM 1373 C C . ALA A 1 185 ? -1.827 -10.392 7.432 1.00 95.69 185 ALA A C 1
ATOM 1375 O O . ALA A 1 185 ? -2.518 -11.319 7.010 1.00 95.69 185 ALA A O 1
ATOM 1376 N N . VAL A 1 186 ? -2.335 -9.234 7.838 1.00 96.56 186 VAL A N 1
ATOM 1377 C CA . VAL A 1 186 ? -3.765 -8.950 7.919 1.00 96.56 186 VAL A CA 1
ATOM 1378 C C . VAL A 1 186 ? -4.156 -7.957 6.829 1.00 96.56 186 VAL A C 1
ATOM 1380 O O . VAL A 1 186 ? -3.539 -6.887 6.751 1.00 96.56 186 VAL A O 1
ATOM 1383 N N . PRO A 1 18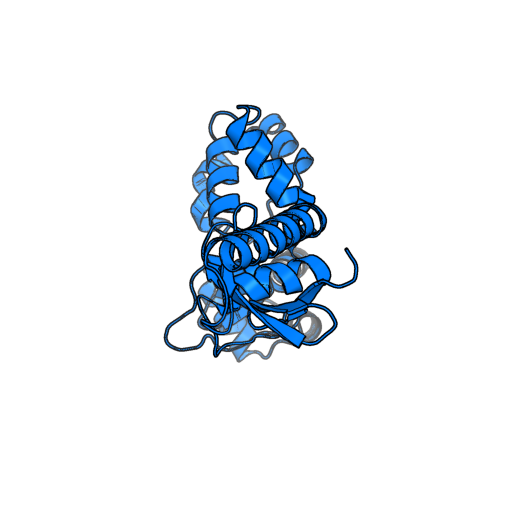7 ? -5.183 -8.248 6.012 1.00 96.12 187 PRO A N 1
ATOM 1384 C CA . PRO A 1 187 ? -5.765 -7.259 5.116 1.00 96.12 187 PRO A CA 1
ATOM 1385 C C . PRO A 1 187 ? -6.226 -6.011 5.867 1.00 96.12 187 PRO A C 1
ATOM 1387 O O . PRO A 1 187 ? -6.944 -6.096 6.863 1.00 96.12 187 PRO A O 1
ATOM 1390 N N . VAL A 1 188 ? -5.851 -4.832 5.367 1.00 95.94 188 VAL A N 1
ATOM 1391 C CA . VAL A 1 188 ? -6.222 -3.550 5.994 1.00 95.94 188 VAL A CA 1
ATOM 1392 C C . VAL A 1 188 ? -7.736 -3.414 6.121 1.00 95.94 188 VAL A C 1
ATOM 1394 O O . VAL A 1 188 ? -8.230 -3.005 7.162 1.00 95.94 188 VAL A O 1
ATOM 1397 N N . GLU A 1 189 ? -8.483 -3.804 5.090 1.00 95.25 189 GLU A N 1
ATOM 1398 C CA . GLU A 1 189 ? -9.949 -3.736 5.103 1.00 95.25 189 GLU A CA 1
ATOM 1399 C C . GLU A 1 189 ? -10.561 -4.651 6.170 1.00 95.25 189 GLU A C 1
ATOM 1401 O O . GLU A 1 189 ? -11.545 -4.267 6.797 1.00 95.25 189 GLU A O 1
ATOM 1406 N N . ALA A 1 190 ? -9.947 -5.807 6.442 1.00 95.81 190 ALA A N 1
ATOM 1407 C CA . ALA A 1 190 ? -10.396 -6.710 7.496 1.00 95.81 190 ALA A CA 1
ATOM 1408 C C . ALA A 1 190 ? -10.151 -6.119 8.895 1.00 95.81 190 ALA A C 1
ATOM 1410 O O . ALA A 1 190 ? -11.017 -6.232 9.757 1.00 95.81 190 ALA A O 1
ATOM 1411 N N . LEU A 1 191 ? -9.032 -5.410 9.109 1.00 96.06 191 LEU A N 1
ATOM 1412 C CA . LEU A 1 191 ? -8.800 -4.660 10.353 1.00 96.06 191 LEU A CA 1
ATOM 1413 C C . LEU A 1 191 ? -9.873 -3.585 10.559 1.00 96.06 191 LEU A C 1
ATOM 1415 O O . LEU A 1 191 ? -10.449 -3.468 11.634 1.00 96.06 191 LEU A O 1
ATOM 1419 N N . GLU A 1 192 ? -10.172 -2.794 9.535 1.00 95.94 192 GLU A N 1
ATOM 1420 C CA . GLU A 1 192 ? -11.156 -1.716 9.680 1.00 95.94 192 GLU A CA 1
ATOM 1421 C C . GLU A 1 192 ? -12.591 -2.256 9.813 1.00 95.94 192 GLU A C 1
ATOM 1423 O O . GLU A 1 192 ? -13.418 -1.650 10.495 1.00 95.94 192 GLU A O 1
ATOM 1428 N N . ARG A 1 193 ? -12.882 -3.431 9.235 1.00 95.38 193 ARG A N 1
ATOM 1429 C CA . ARG A 1 193 ? -14.138 -4.154 9.472 1.00 95.38 193 ARG A CA 1
ATOM 1430 C C . ARG A 1 193 ? -14.223 -4.718 10.891 1.00 95.38 193 ARG A C 1
ATOM 1432 O O . ARG A 1 193 ? -15.287 -4.618 11.494 1.00 95.38 193 ARG A O 1
ATOM 1439 N N . LEU A 1 194 ? -13.124 -5.242 11.441 1.00 95.06 194 LEU A N 1
ATOM 1440 C CA . LEU A 1 194 ? -13.047 -5.675 12.840 1.00 95.06 194 LEU A CA 1
ATOM 1441 C C . LEU A 1 194 ? -13.471 -4.545 13.785 1.00 95.06 194 LEU A C 1
ATOM 1443 O O . LEU A 1 194 ? -14.297 -4.761 14.663 1.00 95.06 194 LEU A O 1
ATOM 1447 N N . ASP A 1 195 ? -12.966 -3.328 13.587 1.00 94.25 195 ASP A N 1
ATOM 1448 C CA . ASP A 1 195 ? -13.363 -2.189 14.421 1.00 94.25 195 ASP A CA 1
ATOM 1449 C C . ASP A 1 195 ? -14.856 -1.843 14.280 1.00 94.25 195 ASP A C 1
ATOM 1451 O O . ASP A 1 195 ? -15.519 -1.572 15.282 1.00 94.25 195 ASP A O 1
ATOM 1455 N N . ALA A 1 196 ? -15.416 -1.896 13.068 1.00 92.75 196 ALA A N 1
ATOM 1456 C CA . ALA A 1 196 ? -16.851 -1.686 12.877 1.00 92.75 196 ALA A CA 1
ATOM 1457 C C . ALA A 1 19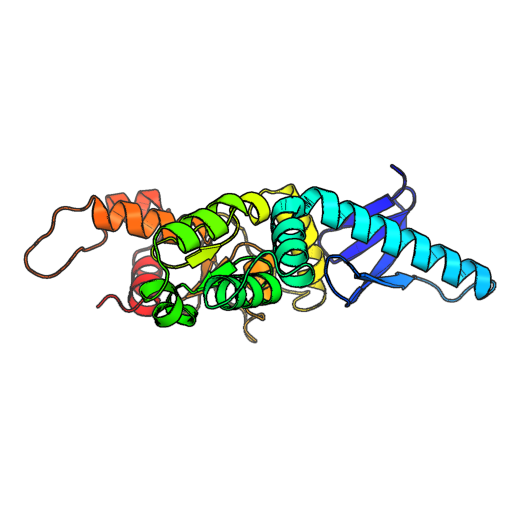6 ? -17.691 -2.719 13.654 1.00 92.75 196 ALA A C 1
ATOM 1459 O O . ALA A 1 196 ? -18.666 -2.346 14.307 1.00 92.75 196 ALA A O 1
ATOM 1460 N N . LEU A 1 197 ? -17.276 -3.990 13.636 1.00 92.50 197 LEU A N 1
ATOM 1461 C CA . LEU A 1 197 ? -17.926 -5.077 14.373 1.00 92.50 197 LEU A CA 1
ATOM 1462 C C . LEU A 1 197 ? -17.790 -4.903 15.892 1.00 92.50 197 LEU A C 1
ATOM 1464 O O . LEU A 1 197 ? -18.782 -5.001 16.609 1.00 92.50 197 LEU A O 1
ATOM 1468 N N . LEU A 1 198 ? -16.598 -4.555 16.387 1.00 90.06 198 LEU A N 1
ATOM 1469 C CA . LEU A 1 198 ? -16.366 -4.282 17.811 1.00 90.06 198 LEU A CA 1
ATOM 1470 C C . LEU A 1 198 ? -17.205 -3.101 18.321 1.00 90.06 198 LEU A C 1
ATOM 1472 O O . LEU A 1 198 ? -17.662 -3.115 19.461 1.00 90.06 198 LEU A O 1
ATOM 1476 N N . ARG A 1 199 ? -17.428 -2.076 17.487 1.00 88.50 199 ARG A N 1
ATOM 1477 C CA . ARG A 1 199 ? -18.274 -0.922 17.835 1.00 88.50 199 ARG A CA 1
ATOM 1478 C C . ARG A 1 199 ? -19.770 -1.238 17.820 1.00 88.50 199 ARG A C 1
ATOM 1480 O O . ARG A 1 199 ? -20.514 -0.577 18.542 1.00 88.50 199 ARG A O 1
ATOM 1487 N N . ALA A 1 200 ? -20.201 -2.201 17.007 1.00 86.81 200 ALA A N 1
ATOM 1488 C CA . ALA A 1 200 ? -21.586 -2.666 16.951 1.00 86.81 200 ALA A CA 1
ATOM 1489 C C . ALA A 1 200 ? -21.920 -3.688 18.053 1.00 86.81 200 ALA A C 1
ATOM 1491 O O . ALA A 1 200 ? -23.090 -3.849 18.399 1.00 86.81 200 ALA A O 1
ATOM 1492 N N . ALA A 1 201 ? -20.912 -4.367 18.609 1.00 83.19 201 ALA A N 1
ATOM 1493 C CA . ALA A 1 201 ? -21.101 -5.360 19.656 1.00 83.19 201 ALA A CA 1
ATOM 1494 C C . ALA A 1 201 ? -21.654 -4.734 20.958 1.00 83.19 201 ALA A C 1
ATOM 1496 O O . ALA A 1 201 ? -21.233 -3.641 21.359 1.00 83.19 201 ALA A O 1
ATOM 1497 N N . PRO A 1 202 ? -22.582 -5.414 21.658 1.00 75.75 202 PRO A N 1
ATOM 1498 C CA . PRO A 1 202 ? -23.085 -4.945 22.942 1.00 75.75 202 PRO A CA 1
ATOM 1499 C C . PRO A 1 202 ? -21.950 -4.890 23.973 1.00 75.75 202 PRO A C 1
ATOM 1501 O O . PRO A 1 202 ? -21.202 -5.850 24.154 1.00 75.75 202 PRO A O 1
ATOM 1504 N N . LYS A 1 203 ? -21.827 -3.759 24.676 1.00 69.19 203 LYS A N 1
ATOM 1505 C CA . LYS A 1 203 ? -20.834 -3.583 25.743 1.00 69.19 203 LYS A CA 1
ATOM 1506 C C . LYS A 1 203 ? -21.241 -4.422 26.958 1.00 69.19 203 LYS A C 1
ATOM 1508 O O . LYS A 1 203 ? -22.084 -3.987 27.737 1.00 69.19 203 LYS A O 1
ATOM 1513 N N . GLN A 1 204 ? -20.661 -5.607 27.124 1.00 59.03 204 GLN A N 1
ATOM 1514 C CA . GLN A 1 204 ? -20.759 -6.354 28.381 1.00 59.03 204 GLN A CA 1
ATOM 1515 C C . GLN A 1 204 ? -19.672 -5.889 29.365 1.00 59.03 204 GLN A C 1
ATOM 1517 O O . GLN A 1 204 ? -18.666 -5.302 28.959 1.00 59.03 204 GLN A O 1
ATOM 1522 N N . ALA A 1 205 ? -19.922 -6.078 30.664 1.00 46.38 205 ALA A N 1
ATOM 1523 C CA . ALA A 1 205 ? -19.192 -5.501 31.799 1.00 46.38 205 ALA A CA 1
ATOM 1524 C C . ALA A 1 205 ? -17.727 -5.987 31.929 1.00 46.38 205 ALA A C 1
ATOM 1526 O O . ALA A 1 205 ? -17.375 -6.686 32.873 1.00 46.38 205 ALA A O 1
ATOM 1527 N N . GLY A 1 206 ? -16.874 -5.600 30.977 1.00 54.69 206 GLY A N 1
ATOM 1528 C CA . GLY A 1 206 ? -15.447 -5.937 30.937 1.00 54.69 206 GLY A CA 1
ATOM 1529 C C . GLY A 1 206 ? -14.715 -5.539 29.646 1.00 54.69 206 GLY A C 1
ATOM 1530 O O . GLY A 1 206 ? -13.495 -5.447 29.657 1.00 54.69 206 GLY A O 1
ATOM 1531 N N . GLY A 1 207 ? -15.425 -5.242 28.550 1.00 57.62 207 GLY A N 1
ATOM 1532 C CA . GLY A 1 207 ? -14.817 -4.843 27.273 1.00 57.62 207 GLY A CA 1
ATOM 1533 C C . GLY A 1 207 ? -15.663 -5.251 26.066 1.00 57.62 207 GLY A C 1
ATOM 1534 O O . GLY A 1 207 ? -16.613 -6.019 26.195 1.00 57.62 207 GLY A O 1
ATOM 1535 N N . ALA A 1 208 ? -15.341 -4.722 24.882 1.00 60.66 208 ALA A N 1
ATOM 1536 C CA . ALA A 1 208 ? -15.937 -5.202 23.635 1.00 60.66 208 ALA A CA 1
ATOM 1537 C C . ALA A 1 208 ? -15.247 -6.515 23.233 1.00 60.66 208 ALA A C 1
ATOM 1539 O O . ALA A 1 208 ? -14.112 -6.488 22.760 1.00 60.66 208 ALA A O 1
ATOM 1540 N N . MET A 1 209 ? -15.910 -7.653 23.444 1.00 70.62 209 MET A N 1
ATOM 1541 C CA . MET A 1 209 ? -15.452 -8.942 22.920 1.00 70.62 209 MET A CA 1
ATOM 1542 C C . MET A 1 209 ? -15.930 -9.121 21.481 1.00 70.62 209 MET A C 1
ATOM 1544 O O . MET A 1 209 ? -17.063 -8.773 21.140 1.00 70.62 209 MET A O 1
ATOM 1548 N N . LEU A 1 210 ? -15.068 -9.684 20.635 1.00 82.19 210 LEU A N 1
ATOM 1549 C CA . LEU A 1 210 ? -15.467 -10.115 19.302 1.00 82.19 210 LEU A CA 1
ATOM 1550 C C . LEU A 1 210 ? -16.397 -11.327 19.443 1.00 82.19 210 LEU A C 1
ATOM 1552 O O . LEU A 1 210 ? -15.979 -12.350 19.979 1.00 82.19 210 LEU A O 1
ATOM 1556 N N . SER A 1 211 ? -17.647 -11.210 18.993 1.00 86.00 211 SER A N 1
ATOM 1557 C CA . SER A 1 211 ? -18.591 -12.332 19.014 1.00 86.00 211 SER A CA 1
ATOM 1558 C C . SER A 1 211 ? -18.198 -13.412 18.003 1.00 86.00 211 SER A C 1
ATOM 1560 O O . SER A 1 211 ? -17.531 -13.124 17.005 1.00 86.00 211 SER A O 1
ATOM 1562 N N . ASP A 1 212 ? -18.670 -14.645 18.208 1.00 86.75 212 ASP A N 1
ATOM 1563 C CA . ASP A 1 212 ? -18.478 -15.727 17.233 1.00 86.75 212 ASP A CA 1
ATOM 1564 C C . ASP A 1 212 ? -19.043 -15.367 15.855 1.00 86.75 212 ASP A C 1
ATOM 1566 O O . ASP A 1 212 ? -18.369 -15.556 14.848 1.00 86.75 212 ASP A O 1
ATOM 1570 N N . GLN A 1 213 ? -20.214 -14.725 15.813 1.00 87.06 213 GLN A N 1
ATOM 1571 C CA . GLN A 1 213 ? -20.801 -14.218 14.571 1.00 87.06 213 GLN A CA 1
ATOM 1572 C C . GLN A 1 213 ? -19.878 -13.213 13.860 1.00 87.06 213 GLN A C 1
ATOM 1574 O O . GLN A 1 213 ? -19.665 -13.299 12.653 1.00 87.06 213 GLN A O 1
ATOM 1579 N N . ALA A 1 214 ? -19.289 -12.265 14.597 1.00 88.81 214 ALA A N 1
ATOM 1580 C CA . ALA A 1 214 ? -18.367 -11.287 14.023 1.00 88.81 214 ALA A CA 1
ATOM 1581 C C . ALA A 1 214 ? -17.073 -11.945 13.514 1.00 88.81 214 ALA A C 1
ATOM 1583 O O . ALA A 1 214 ? -16.498 -11.518 12.512 1.00 88.81 214 ALA A O 1
ATOM 1584 N N . ARG A 1 215 ? -16.616 -13.002 14.187 1.00 91.00 215 ARG A N 1
ATOM 1585 C CA . ARG A 1 215 ? -15.465 -13.802 13.772 1.00 91.00 215 ARG A CA 1
ATOM 1586 C C . ARG A 1 215 ? -15.753 -14.606 12.497 1.00 91.00 215 ARG A C 1
ATOM 1588 O O . ARG A 1 215 ? -14.907 -14.626 11.602 1.00 91.00 215 ARG A O 1
ATOM 1595 N N . GLU A 1 216 ? -16.938 -15.200 12.380 1.00 90.81 216 GLU A N 1
ATOM 1596 C CA . GLU A 1 216 ? -17.410 -15.872 11.161 1.00 90.81 216 GLU A CA 1
ATOM 1597 C C . GLU A 1 216 ? -17.519 -14.899 9.981 1.00 90.81 216 GLU A C 1
ATOM 1599 O O . GLU A 1 216 ? -17.054 -15.209 8.886 1.00 90.81 216 GLU A O 1
ATOM 1604 N N . GLU A 1 217 ? -18.033 -13.685 10.206 1.00 91.75 217 GLU A N 1
ATOM 1605 C CA . GLU A 1 217 ? -18.095 -12.634 9.180 1.00 91.75 217 GLU A CA 1
ATOM 1606 C C . GLU A 1 217 ? -16.723 -12.216 8.637 1.00 91.75 217 GLU A C 1
ATOM 1608 O O . GLU A 1 217 ? -16.604 -11.815 7.475 1.00 91.75 217 GLU A O 1
ATOM 1613 N N . LEU A 1 218 ? -15.696 -12.262 9.485 1.00 92.44 218 LEU A N 1
ATOM 1614 C CA . LEU A 1 218 ? -14.311 -11.993 9.105 1.00 92.44 218 LEU A CA 1
ATOM 1615 C C . LEU A 1 218 ? -13.626 -13.223 8.490 1.00 92.44 218 LEU A C 1
ATOM 1617 O O . LEU A 1 218 ? -12.560 -13.082 7.890 1.00 92.44 218 LEU A O 1
ATOM 1621 N N . GLY A 1 219 ? -14.224 -14.410 8.628 1.00 93.38 219 GLY A N 1
ATOM 1622 C CA . GLY A 1 219 ? -13.641 -15.683 8.213 1.00 93.38 219 GLY A CA 1
ATOM 1623 C C . GLY A 1 219 ? -12.423 -16.084 9.047 1.00 93.38 219 GLY A C 1
ATOM 1624 O O . GLY A 1 219 ? -11.489 -16.669 8.505 1.00 93.38 219 GLY A O 1
ATOM 1625 N N . TRP A 1 220 ? -12.383 -15.716 10.332 1.00 94.31 220 TRP A N 1
ATOM 1626 C CA . TRP A 1 220 ? -11.228 -15.957 11.207 1.00 94.31 220 TRP A CA 1
ATOM 1627 C C . TRP A 1 220 ? -11.465 -17.145 12.146 1.00 94.31 220 TRP A C 1
ATOM 1629 O O . TRP A 1 220 ? -12.549 -17.345 12.695 1.00 94.31 220 TRP A O 1
ATOM 1639 N N . SER A 1 221 ? -10.427 -17.932 12.404 1.00 93.56 221 SER A N 1
ATOM 1640 C CA . SER A 1 221 ? -10.419 -18.862 13.536 1.00 93.56 221 SER A CA 1
ATOM 1641 C C . SER A 1 221 ? -10.308 -18.107 14.867 1.00 93.56 221 SER A C 1
ATOM 1643 O O . SER A 1 221 ? -9.911 -16.941 14.917 1.00 93.56 221 SER A O 1
ATOM 1645 N N . GLU A 1 222 ? -10.656 -18.766 15.974 1.00 91.81 222 GLU A N 1
ATOM 1646 C CA . GLU A 1 222 ? -10.506 -18.191 17.318 1.00 91.81 222 GLU A CA 1
ATOM 1647 C C . GLU A 1 222 ? -9.041 -17.835 17.618 1.00 91.81 222 GLU A C 1
ATOM 1649 O O . GLU A 1 222 ? -8.742 -16.747 18.114 1.00 91.81 222 GLU A O 1
ATOM 1654 N N . ALA A 1 223 ? -8.112 -18.715 17.230 1.00 92.88 223 ALA A N 1
ATOM 1655 C CA . ALA A 1 223 ? -6.680 -18.500 17.400 1.00 92.88 223 ALA A CA 1
ATOM 1656 C C . ALA A 1 223 ? -6.182 -17.271 16.620 1.00 92.88 223 ALA A C 1
ATOM 1658 O O . ALA A 1 223 ? -5.431 -16.457 17.163 1.00 92.88 223 ALA A O 1
ATOM 1659 N N . GLU A 1 224 ? -6.624 -17.112 15.371 1.00 94.81 224 GLU A N 1
ATOM 1660 C CA . GLU A 1 224 ? -6.306 -15.948 14.541 1.00 94.81 224 GLU A CA 1
ATOM 1661 C C . GLU A 1 224 ? -6.887 -14.658 15.118 1.00 94.81 224 GLU A C 1
ATOM 1663 O O . GLU A 1 224 ? -6.161 -13.674 15.263 1.00 94.81 224 GLU A O 1
ATOM 1668 N N . ALA A 1 225 ? -8.1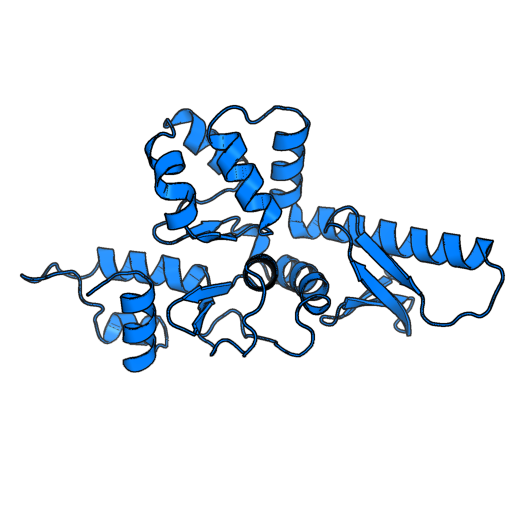67 -14.663 15.500 1.00 93.75 225 ALA A N 1
ATOM 1669 C CA . ALA A 1 225 ? -8.812 -13.511 16.118 1.00 93.75 225 ALA A CA 1
ATOM 1670 C C . ALA A 1 225 ? -8.085 -13.093 17.404 1.00 93.75 225 ALA A C 1
ATOM 1672 O O . ALA A 1 225 ? -7.752 -11.919 17.571 1.00 93.75 225 ALA A O 1
ATOM 1673 N N . GLY A 1 226 ? -7.750 -14.055 18.270 1.00 93.38 226 GLY A N 1
ATOM 1674 C CA . GLY A 1 226 ? -6.977 -13.809 19.484 1.00 93.38 226 GLY A CA 1
ATOM 1675 C C . GLY A 1 226 ? -5.576 -13.260 19.199 1.00 93.38 226 GLY A C 1
ATOM 1676 O O . GLY A 1 226 ? -5.127 -12.336 19.877 1.00 93.38 226 GLY A O 1
ATOM 1677 N N . ALA A 1 227 ? -4.879 -13.778 18.183 1.00 94.75 227 ALA A N 1
ATOM 1678 C CA . ALA A 1 227 ? -3.564 -13.275 17.783 1.00 94.75 227 ALA A CA 1
ATOM 1679 C C . ALA A 1 227 ? -3.630 -11.830 17.260 1.00 94.75 227 ALA A C 1
ATOM 1681 O O . ALA A 1 227 ? -2.807 -10.997 17.651 1.00 94.75 227 ALA A O 1
ATOM 1682 N N . VAL A 1 228 ? -4.626 -11.513 16.424 1.00 95.44 228 VAL A N 1
ATOM 1683 C CA . VAL A 1 228 ? -4.842 -10.157 15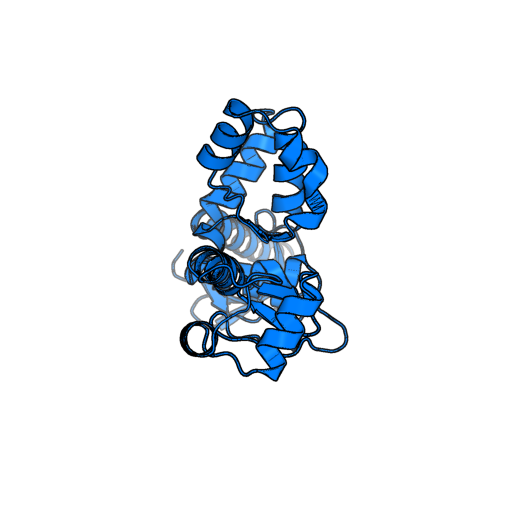.900 1.00 95.44 228 VAL A CA 1
ATOM 1684 C C . VAL A 1 228 ? -5.207 -9.193 17.027 1.00 95.44 228 VAL A C 1
ATOM 1686 O O . VAL A 1 228 ? -4.564 -8.152 17.147 1.00 95.44 228 VAL A O 1
ATOM 1689 N N . LEU A 1 229 ? -6.173 -9.535 17.884 1.00 93.62 229 LEU A N 1
ATOM 1690 C CA . LEU A 1 229 ? -6.616 -8.687 18.997 1.00 93.62 229 LEU A CA 1
ATOM 1691 C C . LEU A 1 229 ? -5.472 -8.376 19.969 1.00 93.62 229 LEU A C 1
ATOM 1693 O O . LEU A 1 229 ? -5.200 -7.200 20.221 1.00 93.62 229 LEU A O 1
ATOM 1697 N N . ARG A 1 230 ? -4.716 -9.394 20.407 1.00 93.19 230 ARG A N 1
ATOM 1698 C CA . ARG A 1 230 ? -3.511 -9.187 21.230 1.00 93.19 230 ARG A CA 1
ATOM 1699 C C . ARG A 1 230 ? -2.473 -8.328 20.511 1.00 93.19 230 ARG A C 1
ATOM 1701 O O . ARG A 1 230 ? -1.901 -7.419 21.104 1.00 93.19 230 ARG A O 1
ATOM 1708 N N . GLY A 1 231 ? -2.257 -8.565 19.215 1.00 93.56 231 GLY A N 1
ATOM 1709 C CA . GLY A 1 231 ? -1.345 -7.769 18.389 1.00 93.56 231 GLY A CA 1
ATOM 1710 C C . GLY A 1 231 ? -1.763 -6.300 18.224 1.00 93.56 231 GLY A C 1
ATOM 1711 O O . GLY A 1 231 ? -0.906 -5.442 17.991 1.00 93.56 231 GLY A O 1
ATOM 1712 N N . LEU A 1 232 ? -3.058 -6.002 18.359 1.00 93.00 232 LEU A N 1
ATOM 1713 C CA . LEU A 1 232 ? -3.629 -4.652 18.365 1.00 93.00 232 LEU A CA 1
ATOM 1714 C C . LEU A 1 232 ? -3.687 -4.026 19.768 1.00 93.00 232 LEU A C 1
ATOM 1716 O O . LEU A 1 232 ? -3.993 -2.840 19.870 1.00 93.00 232 LEU A O 1
ATOM 1720 N N . GLY A 1 233 ? -3.358 -4.780 20.820 1.00 89.19 233 GLY A N 1
ATOM 1721 C CA . GLY A 1 233 ? -3.368 -4.313 22.208 1.00 89.19 233 GLY A CA 1
ATOM 1722 C C . GLY A 1 233 ? -4.706 -4.477 22.932 1.00 89.19 233 GLY A C 1
ATOM 1723 O O . GLY A 1 233 ? -4.913 -3.825 23.951 1.00 89.19 233 GLY A O 1
ATOM 1724 N N . TYR A 1 234 ? -5.608 -5.321 22.425 1.00 83.50 234 TYR A N 1
ATOM 1725 C CA . TYR A 1 234 ? -6.795 -5.758 23.164 1.00 83.50 234 TYR A CA 1
ATOM 1726 C C . TYR A 1 234 ? -6.408 -6.930 24.076 1.00 83.50 234 TYR A C 1
ATOM 1728 O O . TYR A 1 234 ? -5.678 -7.827 23.643 1.00 83.50 234 TYR A O 1
ATOM 1736 N N . ALA A 1 235 ? -6.855 -6.870 25.332 1.00 59.97 235 ALA A N 1
ATOM 1737 C CA . ALA A 1 235 ? -6.647 -7.895 26.355 1.00 59.97 235 ALA A CA 1
ATOM 1738 C C . ALA A 1 235 ? -7.782 -8.922 26.335 1.00 59.97 235 ALA A C 1
ATOM 1740 O O . ALA A 1 235 ? -8.946 -8.484 26.185 1.00 59.97 235 ALA A O 1
#

Radius of gyration: 20.02 Å; chains: 1; bounding box: 48×42×61 Å